Protein AF-A0A959BUQ4-F1 (afdb_monomer_lite)

Structure (mmCIF, N/CA/C/O backbone):
data_AF-A0A959BUQ4-F1
#
_entry.id   AF-A0A959BUQ4-F1
#
loop_
_atom_site.group_PDB
_atom_site.id
_atom_site.type_symbol
_atom_site.label_atom_id
_atom_site.label_alt_id
_atom_site.label_comp_id
_atom_site.label_asym_id
_atom_site.label_entity_id
_atom_site.label_seq_id
_atom_site.pdbx_PDB_ins_code
_atom_site.Cartn_x
_atom_site.Cartn_y
_atom_site.Cartn_z
_atom_site.occupancy
_atom_site.B_iso_or_equiv
_atom_site.auth_seq_id
_atom_site.auth_comp_id
_atom_site.auth_asym_id
_atom_site.auth_atom_id
_atom_site.pdbx_PDB_model_num
ATOM 1 N N . TYR A 1 1 ? 18.359 -11.467 2.255 1.00 45.59 1 TYR A N 1
ATOM 2 C CA . TYR A 1 1 ? 18.467 -12.212 0.987 1.00 45.59 1 TYR A CA 1
ATOM 3 C C . TYR A 1 1 ? 17.111 -12.508 0.361 1.00 45.59 1 TYR A C 1
ATOM 5 O O . TYR A 1 1 ? 17.076 -12.727 -0.838 1.00 45.59 1 TYR A O 1
ATOM 13 N N . ASP A 1 2 ? 16.017 -12.462 1.124 1.00 57.66 2 ASP A N 1
ATOM 14 C CA . ASP A 1 2 ? 14.660 -12.657 0.610 1.00 57.66 2 ASP A CA 1
ATOM 15 C C . ASP A 1 2 ? 14.156 -11.410 -0.161 1.00 57.66 2 ASP A C 1
ATOM 17 O O . ASP A 1 2 ? 14.289 -10.288 0.331 1.00 57.66 2 ASP A O 1
ATOM 21 N N . GLN A 1 3 ? 13.652 -11.610 -1.384 1.00 68.69 3 GLN A N 1
ATOM 22 C CA . GLN A 1 3 ? 12.933 -10.651 -2.256 1.00 68.69 3 GLN A CA 1
ATOM 23 C C . GLN A 1 3 ? 13.602 -9.294 -2.586 1.00 68.69 3 GLN A C 1
ATOM 25 O O . GLN A 1 3 ? 12.921 -8.317 -2.926 1.00 68.69 3 GLN A O 1
ATOM 30 N N . SER A 1 4 ? 14.933 -9.179 -2.540 1.00 86.44 4 SER A N 1
ATOM 31 C CA . SER A 1 4 ? 15.624 -7.968 -3.023 1.00 86.44 4 SER A CA 1
ATOM 32 C C . SER A 1 4 ? 15.728 -7.938 -4.554 1.00 86.44 4 SER A C 1
ATOM 34 O O . SER A 1 4 ? 15.656 -8.977 -5.203 1.00 86.44 4 SER A O 1
ATOM 36 N N . ARG A 1 5 ? 15.966 -6.760 -5.151 1.00 89.06 5 ARG A N 1
ATOM 37 C CA . ARG A 1 5 ? 16.266 -6.653 -6.594 1.00 89.06 5 ARG A CA 1
ATOM 38 C C . ARG A 1 5 ? 17.453 -7.542 -6.987 1.00 89.06 5 ARG A C 1
ATOM 40 O O . ARG A 1 5 ? 17.440 -8.176 -8.029 1.00 89.06 5 ARG A O 1
ATOM 47 N N . PHE A 1 6 ? 18.452 -7.653 -6.114 1.00 90.25 6 PHE A N 1
ATOM 48 C CA . PHE A 1 6 ? 19.613 -8.514 -6.344 1.00 90.25 6 PHE A CA 1
ATOM 49 C C . PHE A 1 6 ? 19.260 -10.006 -6.385 1.00 90.25 6 PHE A C 1
ATOM 51 O O . PHE A 1 6 ? 19.909 -10.761 -7.106 1.00 90.25 6 PHE A O 1
ATOM 58 N N . PHE A 1 7 ? 18.248 -10.433 -5.621 1.00 91.50 7 PHE A N 1
ATOM 59 C CA . PHE A 1 7 ? 17.717 -11.793 -5.702 1.00 91.50 7 PHE A CA 1
ATOM 60 C C . PHE A 1 7 ? 17.061 -12.026 -7.065 1.00 91.50 7 PHE A C 1
ATOM 62 O O . PHE A 1 7 ? 17.413 -12.987 -7.745 1.00 91.50 7 PHE A O 1
ATOM 69 N N . ASP A 1 8 ? 16.192 -11.104 -7.489 1.00 91.75 8 ASP A N 1
ATOM 70 C CA . ASP A 1 8 ? 15.535 -11.148 -8.799 1.00 91.75 8 ASP A CA 1
ATOM 71 C C . ASP A 1 8 ? 16.563 -11.266 -9.933 1.00 91.75 8 ASP A C 1
ATOM 73 O O . ASP A 1 8 ? 16.533 -12.207 -10.722 1.00 91.75 8 ASP A O 1
ATOM 77 N N . GLU A 1 9 ? 17.557 -10.378 -9.954 1.00 91.44 9 GLU A N 1
ATOM 78 C CA . GLU A 1 9 ? 18.614 -10.386 -10.965 1.00 91.44 9 GLU A CA 1
ATOM 79 C C . GLU A 1 9 ? 19.454 -11.667 -10.955 1.00 91.44 9 GLU A C 1
ATOM 81 O O . GLU A 1 9 ? 19.854 -12.158 -12.012 1.00 91.44 9 GLU A O 1
ATOM 86 N N . ALA A 1 10 ? 19.763 -12.211 -9.774 1.00 93.75 10 ALA A N 1
ATOM 87 C CA . ALA A 1 10 ? 20.533 -13.444 -9.665 1.00 93.75 10 ALA A CA 1
ATOM 88 C C . ALA A 1 10 ? 19.776 -14.634 -10.266 1.00 93.75 10 ALA A C 1
ATOM 90 O O . ALA A 1 10 ? 20.375 -15.423 -11.000 1.00 93.75 10 ALA A O 1
ATOM 91 N N . PHE A 1 11 ? 18.470 -14.734 -10.007 1.00 94.06 11 PHE A N 1
ATOM 92 C CA . PHE A 1 11 ? 17.630 -15.789 -10.568 1.00 94.06 11 PHE A CA 1
ATOM 93 C C . PHE A 1 11 ? 17.373 -15.595 -12.060 1.00 94.06 11 PHE A C 1
ATOM 95 O O . PHE A 1 11 ? 17.520 -16.555 -12.810 1.00 94.06 11 PHE A O 1
ATOM 102 N N . THR A 1 12 ? 17.119 -14.369 -12.519 1.00 93.81 12 THR A N 1
ATOM 103 C CA . THR A 1 12 ? 17.009 -14.063 -13.954 1.00 93.81 12 THR A CA 1
ATOM 104 C C . THR A 1 12 ? 18.285 -14.452 -14.705 1.00 93.81 12 THR A C 1
ATOM 106 O O . THR A 1 12 ? 18.219 -15.152 -15.717 1.00 93.81 12 THR A O 1
ATOM 109 N N . ARG A 1 13 ? 19.474 -14.112 -14.179 1.00 95.06 13 ARG A N 1
ATOM 110 C CA . ARG A 1 13 ? 20.750 -14.573 -14.759 1.00 95.06 13 ARG A CA 1
ATOM 111 C C . ARG A 1 13 ? 20.858 -16.095 -14.758 1.00 95.06 13 ARG A C 1
ATOM 113 O O . ARG A 1 13 ? 21.264 -16.674 -15.762 1.00 95.06 13 ARG A O 1
ATOM 120 N N . TYR A 1 14 ? 20.486 -16.752 -13.661 1.00 95.88 14 TYR A N 1
ATOM 121 C CA . TYR A 1 14 ? 20.496 -18.210 -13.587 1.00 95.88 14 TYR A CA 1
ATOM 122 C C . TYR A 1 14 ? 19.580 -18.837 -14.652 1.00 95.88 14 TYR A C 1
ATOM 124 O O . TYR A 1 14 ? 20.036 -19.693 -15.408 1.00 95.88 14 TYR A O 1
ATOM 132 N N . PHE A 1 15 ? 18.336 -18.378 -14.795 1.00 96.69 15 PHE A N 1
ATOM 133 C CA . PHE A 1 15 ? 17.395 -18.878 -15.802 1.00 96.69 15 PHE A CA 1
ATOM 134 C C . PHE A 1 15 ? 17.874 -18.627 -17.233 1.00 96.69 15 PHE A C 1
ATOM 136 O O . PHE A 1 15 ? 17.752 -19.507 -18.088 1.00 96.69 15 PHE A O 1
ATOM 143 N N . SER A 1 16 ? 18.500 -17.474 -17.478 1.00 95.94 16 SER A N 1
ATOM 144 C CA . SER A 1 16 ? 19.138 -17.157 -18.756 1.00 95.94 16 SER A CA 1
ATOM 145 C C . SER A 1 16 ? 20.254 -18.154 -19.098 1.00 95.94 16 SER A C 1
ATOM 147 O O . SER A 1 16 ? 20.270 -18.692 -20.203 1.00 95.94 16 SER A O 1
ATOM 149 N N . THR A 1 17 ? 21.108 -18.534 -18.132 1.00 97.62 17 THR A N 1
ATOM 150 C CA . THR A 1 17 ? 22.159 -19.556 -18.359 1.00 97.62 17 THR A CA 1
ATOM 151 C C . THR A 1 17 ? 21.601 -20.941 -18.698 1.00 97.62 17 THR A C 1
ATOM 153 O O . THR A 1 17 ? 22.313 -21.778 -19.250 1.00 97.62 17 THR A O 1
ATOM 156 N N . LYS A 1 18 ? 20.330 -21.197 -18.365 1.00 97.75 18 LYS A N 1
ATOM 157 C CA . LYS A 1 18 ? 19.615 -22.436 -18.689 1.00 97.75 18 LYS A CA 1
ATOM 158 C C . LYS A 1 18 ? 18.801 -22.352 -19.982 1.00 97.75 18 LYS A C 1
ATOM 160 O O . LYS A 1 18 ? 18.262 -23.372 -20.402 1.00 97.75 18 LYS A O 1
ATOM 165 N N . GLY A 1 19 ? 18.709 -21.177 -20.607 1.00 97.12 19 GLY A N 1
ATOM 166 C CA . GLY A 1 19 ? 17.939 -20.975 -21.835 1.00 97.12 19 GLY A CA 1
ATOM 167 C C . GLY A 1 19 ? 16.421 -21.061 -21.647 1.00 97.12 19 GLY A C 1
ATOM 168 O O . GLY A 1 19 ? 15.715 -21.372 -22.597 1.00 97.12 19 GLY A O 1
ATOM 169 N N . TRP A 1 20 ? 15.904 -20.827 -20.435 1.00 97.12 20 TRP A N 1
ATOM 170 C CA . TRP A 1 20 ? 14.477 -21.023 -20.131 1.00 97.12 20 TRP A CA 1
ATOM 171 C C . TRP A 1 20 ? 13.569 -19.864 -20.546 1.00 97.12 20 TRP A C 1
ATOM 173 O O . TRP A 1 20 ? 12.356 -20.037 -20.558 1.00 97.12 20 TRP A O 1
ATOM 183 N N . GLY A 1 21 ? 14.128 -18.691 -20.862 1.00 92.88 21 GLY A N 1
ATOM 184 C CA . GLY A 1 21 ? 13.326 -17.507 -21.192 1.00 92.88 21 GLY A CA 1
ATOM 185 C C . GLY A 1 21 ? 12.434 -17.044 -20.033 1.00 92.88 21 GLY A C 1
ATOM 186 O O . GLY A 1 21 ? 11.309 -16.618 -20.260 1.00 92.88 21 GLY A O 1
ATOM 187 N N . VAL A 1 22 ? 12.914 -17.179 -18.791 1.00 94.12 22 VAL A N 1
ATOM 188 C CA . VAL A 1 22 ? 12.190 -16.785 -17.573 1.00 94.12 22 VAL A CA 1
ATOM 189 C C . VAL A 1 22 ? 12.892 -15.602 -16.919 1.00 94.12 22 VAL A C 1
ATOM 191 O O . VAL A 1 22 ? 14.104 -15.646 -16.699 1.00 94.12 22 VAL A O 1
ATOM 194 N N . GLU A 1 23 ? 12.115 -14.589 -16.546 1.00 92.12 23 GLU A N 1
ATOM 195 C CA . GLU A 1 23 ? 12.574 -13.425 -15.792 1.00 92.12 23 GLU A CA 1
ATOM 196 C C . GLU A 1 23 ? 11.881 -13.365 -14.428 1.00 92.12 23 GLU A C 1
ATOM 198 O O . GLU A 1 23 ? 10.663 -13.500 -14.314 1.00 92.12 23 GLU A O 1
ATOM 203 N N . GLN A 1 24 ? 12.673 -13.165 -13.378 1.00 92.50 24 GLN A N 1
ATOM 204 C CA . GLN A 1 24 ? 12.209 -12.903 -12.022 1.00 92.50 24 GLN A CA 1
ATOM 205 C C . GLN A 1 24 ? 12.234 -11.389 -11.793 1.00 92.50 24 GLN A C 1
ATOM 207 O O . GLN A 1 24 ? 13.272 -10.753 -11.966 1.00 92.50 24 GLN A O 1
ATOM 212 N N . PHE A 1 25 ? 11.107 -10.817 -11.378 1.00 92.25 25 PHE A N 1
ATOM 213 C CA . PHE A 1 25 ? 10.981 -9.405 -11.013 1.00 92.25 25 PHE A CA 1
ATOM 214 C C . PHE A 1 25 ? 9.787 -9.205 -10.069 1.00 92.25 25 PHE A C 1
ATOM 216 O O . PHE A 1 25 ? 9.027 -10.134 -9.791 1.00 92.25 25 PHE A O 1
ATOM 223 N N . SER A 1 26 ? 9.596 -7.979 -9.574 1.00 91.56 26 SER A N 1
ATOM 224 C CA . SER A 1 26 ? 8.421 -7.619 -8.778 1.00 91.56 26 SER A CA 1
ATOM 225 C C . SER A 1 26 ? 7.798 -6.315 -9.260 1.00 91.56 26 SER A C 1
ATOM 227 O O . SER A 1 26 ? 8.414 -5.250 -9.205 1.00 91.56 26 SER A O 1
ATOM 229 N N . ILE A 1 27 ? 6.528 -6.403 -9.658 1.00 92.25 27 ILE A N 1
ATOM 230 C CA . ILE A 1 27 ? 5.686 -5.260 -10.044 1.00 92.25 27 ILE A CA 1
ATOM 231 C C . ILE A 1 27 ? 5.375 -4.317 -8.874 1.00 92.25 27 ILE A C 1
ATOM 233 O O . ILE A 1 27 ? 4.893 -3.208 -9.079 1.00 92.25 27 ILE A O 1
ATOM 237 N N . LEU A 1 28 ? 5.632 -4.757 -7.638 1.00 92.25 28 LEU A N 1
ATOM 238 C CA . LEU A 1 28 ? 5.308 -4.015 -6.422 1.00 92.25 28 LEU A CA 1
ATOM 239 C C . LEU A 1 28 ? 6.456 -3.114 -5.956 1.00 92.25 28 LEU A C 1
ATOM 241 O O . LEU A 1 28 ? 6.233 -2.267 -5.100 1.00 92.25 28 LEU A O 1
ATOM 245 N N . ARG A 1 29 ? 7.674 -3.255 -6.505 1.00 92.00 29 ARG A N 1
ATOM 246 C CA . ARG A 1 29 ? 8.847 -2.462 -6.083 1.00 92.00 29 ARG A CA 1
ATOM 247 C C . ARG A 1 29 ? 8.614 -0.943 -6.076 1.00 92.00 29 ARG A C 1
ATOM 249 O O . ARG A 1 29 ? 9.059 -0.318 -5.114 1.00 92.00 29 ARG A O 1
ATOM 256 N N . PRO A 1 30 ? 7.940 -0.334 -7.074 1.00 93.25 30 PRO A N 1
ATOM 257 C CA . PRO A 1 30 ? 7.701 1.106 -7.056 1.00 93.25 30 PRO A CA 1
ATOM 258 C C . PRO A 1 30 ? 6.482 1.517 -6.217 1.00 93.25 30 PRO A C 1
ATOM 260 O O . PRO A 1 30 ? 6.198 2.706 -6.106 1.00 93.25 30 PRO A O 1
ATOM 263 N N . ILE A 1 31 ? 5.747 0.570 -5.627 1.00 93.94 31 ILE A N 1
ATOM 264 C CA . ILE A 1 31 ? 4.464 0.814 -4.966 1.00 93.94 31 ILE A CA 1
ATOM 265 C C . ILE A 1 31 ? 4.649 0.649 -3.456 1.00 93.94 31 ILE A C 1
ATOM 267 O O . ILE A 1 31 ? 5.133 -0.378 -2.982 1.00 93.94 31 ILE A O 1
ATOM 271 N N . SER A 1 32 ? 4.271 1.659 -2.671 1.00 93.50 32 SER A N 1
ATOM 272 C CA . SER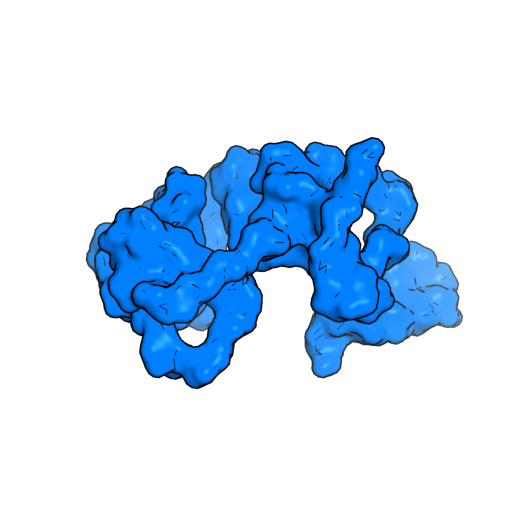 A 1 32 ? 4.220 1.494 -1.216 1.00 93.50 32 SER A CA 1
ATOM 273 C C . SER A 1 32 ? 3.132 0.495 -0.829 1.00 93.50 32 SER A C 1
ATOM 275 O O . SER A 1 32 ? 2.132 0.319 -1.521 1.00 93.50 32 SER A O 1
ATOM 277 N N . GLU A 1 33 ? 3.272 -0.129 0.327 1.00 92.75 33 GLU A N 1
ATOM 278 C CA . GLU A 1 33 ? 2.212 -0.983 0.872 1.00 92.75 33 GLU A CA 1
ATOM 279 C C . GLU A 1 33 ? 0.876 -0.259 1.088 1.00 92.75 33 GLU A C 1
ATOM 281 O O . GLU A 1 33 ? -0.182 -0.862 0.918 1.00 92.75 33 GLU A O 1
ATOM 286 N N . PHE A 1 34 ? 0.913 1.036 1.407 1.00 92.94 34 PHE A N 1
ATOM 287 C CA . PHE A 1 34 ? -0.278 1.854 1.568 1.00 92.94 34 PHE A CA 1
ATOM 288 C C . PHE A 1 34 ? -1.010 1.974 0.230 1.00 92.94 34 PHE A C 1
ATOM 290 O O . PHE A 1 34 ? -2.229 1.824 0.154 1.00 92.94 34 PHE A O 1
ATOM 297 N N . MET A 1 35 ? -0.248 2.158 -0.848 1.00 94.81 35 MET A N 1
ATOM 298 C CA . MET A 1 35 ? -0.762 2.185 -2.210 1.00 94.81 35 MET A CA 1
ATOM 299 C C . MET A 1 35 ? -1.264 0.821 -2.679 1.00 94.81 35 MET A C 1
ATOM 301 O O . MET A 1 35 ? -2.327 0.754 -3.290 1.00 94.81 35 MET A O 1
ATOM 305 N N . ILE A 1 36 ? -0.571 -0.270 -2.339 1.00 95.19 36 ILE A N 1
ATOM 306 C CA . ILE A 1 36 ? -1.049 -1.636 -2.606 1.00 95.19 36 ILE A CA 1
ATOM 307 C C . ILE A 1 36 ? -2.409 -1.851 -1.937 1.00 95.19 36 ILE A C 1
ATOM 309 O O . ILE A 1 36 ? -3.348 -2.312 -2.585 1.00 95.19 36 ILE A O 1
ATOM 313 N N . GLN A 1 37 ? -2.542 -1.463 -0.665 1.00 96.25 37 GLN A N 1
ATOM 314 C CA . GLN A 1 37 ? -3.802 -1.559 0.066 1.00 96.25 37 GLN A CA 1
ATOM 315 C C . GLN A 1 37 ? -4.897 -0.690 -0.568 1.00 96.25 37 GLN A C 1
ATOM 317 O O . GLN A 1 37 ? -6.029 -1.155 -0.716 1.00 96.25 37 GLN A O 1
ATOM 322 N N . LYS A 1 38 ? -4.573 0.542 -0.983 1.00 95.69 38 LYS A N 1
ATOM 323 C CA . LYS A 1 38 ? -5.510 1.454 -1.655 1.00 95.69 38 LYS A CA 1
ATOM 324 C C . LYS A 1 38 ? -6.014 0.871 -2.975 1.00 95.69 38 LYS A C 1
ATOM 326 O O . LYS A 1 38 ? -7.221 0.824 -3.187 1.00 95.69 38 LYS A O 1
ATOM 331 N N . ILE A 1 39 ? -5.118 0.362 -3.821 1.00 96.06 39 ILE A N 1
ATOM 332 C CA . ILE A 1 39 ? -5.467 -0.269 -5.103 1.00 96.06 39 ILE A CA 1
ATOM 333 C C . ILE A 1 39 ? -6.328 -1.509 -4.869 1.00 96.06 39 ILE A C 1
ATOM 335 O O . ILE A 1 39 ? -7.374 -1.648 -5.496 1.00 96.06 39 ILE A O 1
ATOM 339 N N . LEU A 1 40 ? -5.935 -2.388 -3.940 1.00 96.00 40 LEU A N 1
ATOM 340 C CA . LEU A 1 40 ? -6.716 -3.578 -3.598 1.00 96.00 40 LEU A CA 1
ATOM 341 C C . LEU A 1 40 ? -8.137 -3.196 -3.155 1.00 96.00 40 LEU A C 1
ATOM 343 O O . LEU A 1 40 ? -9.106 -3.776 -3.630 1.00 96.00 40 LEU A O 1
ATOM 347 N N . THR A 1 41 ? -8.259 -2.176 -2.306 1.00 96.31 41 THR A N 1
ATOM 348 C CA . THR A 1 41 ? -9.541 -1.736 -1.737 1.00 96.31 41 THR A CA 1
ATOM 349 C C . THR A 1 41 ? -10.434 -1.036 -2.761 1.00 96.31 41 THR A C 1
ATOM 351 O O . THR A 1 41 ? -11.634 -1.290 -2.795 1.00 96.31 41 THR A O 1
ATOM 354 N N . GLN A 1 42 ? -9.871 -0.165 -3.603 1.00 95.94 42 GLN A N 1
ATOM 355 C CA . GLN A 1 42 ? -10.648 0.671 -4.523 1.00 95.94 42 GLN A CA 1
ATOM 356 C C . GLN A 1 42 ? -10.897 0.004 -5.878 1.00 95.94 42 GLN A C 1
ATOM 358 O O . GLN A 1 42 ? -11.964 0.180 -6.459 1.00 95.94 42 GLN A O 1
ATOM 363 N N . ARG A 1 43 ? -9.926 -0.755 -6.400 1.00 96.38 43 ARG A N 1
ATOM 364 C CA . ARG A 1 43 ? -10.035 -1.403 -7.714 1.00 96.38 43 ARG A CA 1
ATOM 365 C C . ARG A 1 43 ? -10.604 -2.812 -7.639 1.00 96.38 43 ARG A C 1
ATOM 367 O O . ARG A 1 43 ? -11.319 -3.221 -8.548 1.00 96.38 43 ARG A O 1
ATOM 374 N N . TYR A 1 44 ? -10.267 -3.557 -6.589 1.00 96.62 44 TYR A N 1
ATOM 375 C CA . TYR A 1 44 ? -10.598 -4.978 -6.474 1.00 96.62 44 TYR A CA 1
ATOM 376 C C . TYR A 1 44 ? -11.324 -5.298 -5.157 1.00 96.62 44 TYR A C 1
ATOM 378 O O . TYR A 1 44 ? -10.867 -6.155 -4.396 1.00 96.62 44 TYR A O 1
ATOM 386 N N . PRO A 1 45 ? -12.467 -4.648 -4.867 1.00 95.62 45 PRO A N 1
ATOM 387 C CA . PRO A 1 45 ? -13.143 -4.763 -3.574 1.00 95.62 45 PRO A CA 1
ATOM 388 C C . PRO A 1 45 ? -13.580 -6.199 -3.233 1.00 95.62 45 PRO A C 1
ATOM 390 O O . PRO A 1 45 ? -13.630 -6.564 -2.056 1.00 95.62 45 PRO A O 1
ATOM 393 N N . ASP A 1 46 ? -13.864 -7.035 -4.233 1.00 96.69 46 ASP A N 1
ATOM 394 C CA . ASP A 1 46 ? -14.235 -8.442 -4.022 1.00 96.69 46 ASP A CA 1
ATOM 395 C C . ASP A 1 46 ? -13.019 -9.314 -3.677 1.00 96.69 46 ASP A C 1
ATOM 397 O O . ASP A 1 46 ? -13.108 -10.222 -2.850 1.00 96.69 46 ASP A O 1
ATOM 401 N N . LEU A 1 47 ? -11.842 -8.997 -4.233 1.00 96.06 47 LEU A N 1
ATOM 402 C CA . LEU A 1 47 ? -10.587 -9.626 -3.812 1.00 96.06 47 LEU A CA 1
ATOM 403 C C . LEU A 1 47 ? -10.173 -9.137 -2.422 1.00 96.06 47 LEU A C 1
ATOM 405 O O . LEU A 1 47 ? -9.735 -9.938 -1.598 1.00 96.06 47 LEU A O 1
ATOM 409 N N . GLN A 1 48 ? -10.362 -7.847 -2.129 1.00 96.38 48 GLN A N 1
ATOM 410 C CA . GLN A 1 48 ? -10.075 -7.267 -0.818 1.00 96.38 48 GLN A CA 1
ATOM 411 C C . GLN A 1 48 ? -10.859 -7.952 0.308 1.00 96.38 48 GLN A C 1
ATOM 413 O O . GLN A 1 48 ? -10.304 -8.153 1.385 1.00 96.38 48 GLN A O 1
ATOM 418 N N . ALA A 1 49 ? -12.095 -8.396 0.059 1.00 95.81 49 ALA A N 1
ATOM 419 C CA . ALA A 1 49 ? -12.883 -9.129 1.052 1.00 95.81 49 ALA A CA 1
ATOM 420 C C . ALA A 1 49 ? -12.219 -10.448 1.511 1.00 95.81 49 ALA A C 1
ATOM 422 O O . ALA A 1 49 ? -12.500 -10.955 2.599 1.00 95.81 49 ALA A O 1
ATOM 423 N N . ASN A 1 50 ? -11.304 -10.991 0.705 1.00 95.44 50 ASN A N 1
ATOM 424 C CA . ASN A 1 50 ? -10.542 -12.203 1.000 1.00 95.44 50 ASN A CA 1
ATOM 425 C C . ASN A 1 50 ? -9.129 -11.909 1.538 1.00 95.44 50 ASN A C 1
ATOM 427 O O . ASN A 1 50 ? -8.336 -12.829 1.741 1.00 95.44 50 ASN A O 1
ATOM 431 N N . GLN A 1 51 ? -8.780 -10.638 1.767 1.00 95.75 51 GLN A N 1
ATOM 432 C CA . GLN A 1 51 ? -7.460 -10.260 2.256 1.00 95.75 51 GLN A CA 1
ATOM 433 C C . GLN A 1 51 ? -7.206 -10.799 3.667 1.00 95.75 51 GLN A C 1
ATOM 435 O O . GLN A 1 51 ? -7.888 -10.430 4.622 1.00 95.75 51 GLN A O 1
ATOM 440 N N . LEU A 1 52 ? -6.112 -11.551 3.823 1.00 95.00 52 LEU A N 1
ATOM 441 C CA . LEU A 1 52 ? -5.612 -11.985 5.125 1.00 95.00 52 LEU A CA 1
ATOM 442 C C . LEU A 1 52 ? -4.111 -11.785 5.260 1.00 95.00 52 LEU A C 1
ATOM 444 O O . LEU A 1 52 ? -3.296 -12.619 4.883 1.00 95.00 52 LEU A O 1
ATOM 448 N N . SER A 1 53 ? -3.740 -10.671 5.882 1.00 91.44 53 SER A N 1
ATOM 449 C CA . SER A 1 53 ? -2.346 -10.390 6.242 1.00 91.44 53 SER A CA 1
ATOM 450 C C . SER A 1 53 ? -1.975 -10.929 7.631 1.00 91.44 53 SER A C 1
ATOM 452 O O . SER A 1 53 ? -0.808 -10.904 8.020 1.00 91.44 53 SER A O 1
ATOM 454 N N . CYS A 1 54 ? -2.956 -11.381 8.415 1.00 95.81 54 CYS A N 1
ATOM 455 C CA . CYS A 1 54 ? -2.754 -11.844 9.783 1.00 95.81 54 CYS A CA 1
ATOM 456 C C . CYS A 1 54 ? -1.926 -13.139 9.827 1.00 95.81 54 CYS A C 1
ATOM 458 O O . CYS A 1 54 ? -2.241 -14.100 9.140 1.00 95.81 54 CYS A O 1
ATOM 460 N N . HIS A 1 55 ? -0.901 -13.194 10.684 1.00 92.44 55 HIS A N 1
ATOM 461 C CA . HIS A 1 55 ? -0.112 -14.418 10.896 1.00 92.44 55 HIS A CA 1
ATOM 462 C C . HIS A 1 55 ? -0.780 -15.429 11.843 1.00 92.44 55 HIS A C 1
ATOM 464 O O . HIS A 1 55 ? -0.319 -16.555 11.953 1.00 92.44 55 HIS A O 1
ATOM 470 N N . ALA A 1 56 ? -1.820 -15.007 12.563 1.00 95.44 56 ALA A N 1
ATOM 471 C CA . ALA A 1 56 ? -2.583 -15.822 13.508 1.00 95.44 56 ALA A CA 1
ATOM 472 C C . ALA A 1 56 ? -4.056 -15.886 13.073 1.00 95.44 56 ALA A C 1
ATOM 474 O O . ALA A 1 56 ? -4.964 -15.758 13.895 1.00 95.44 56 ALA A O 1
ATOM 475 N N . ALA A 1 57 ? -4.288 -15.962 11.759 1.00 96.69 57 ALA A N 1
ATOM 476 C CA . ALA A 1 57 ? -5.624 -16.146 11.215 1.00 96.69 57 ALA A CA 1
ATOM 477 C C . ALA A 1 57 ? -6.184 -17.511 11.646 1.00 96.69 57 ALA A C 1
ATOM 479 O O . ALA A 1 57 ? -5.422 -18.450 11.875 1.00 96.69 57 ALA A O 1
ATOM 480 N N . HIS A 1 58 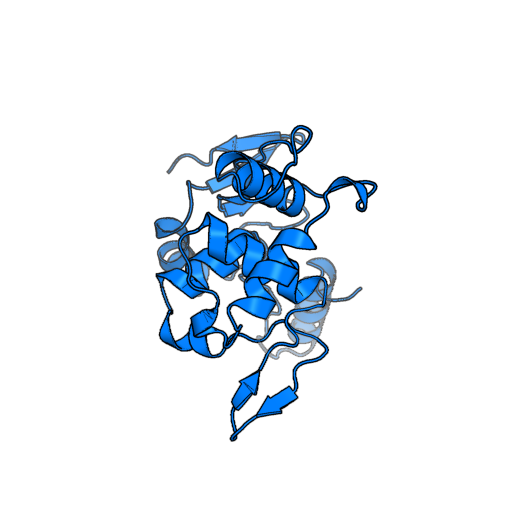? -7.502 -17.610 11.755 1.00 96.12 58 HIS A N 1
ATOM 481 C CA . HIS A 1 58 ? -8.202 -18.841 12.123 1.00 96.12 58 HIS A CA 1
ATOM 482 C C . HIS A 1 58 ? -9.404 -19.038 11.209 1.00 96.12 58 HIS A C 1
ATOM 484 O O . HIS A 1 58 ? -9.926 -18.068 10.665 1.00 96.12 58 HIS A O 1
ATOM 490 N N . GLU A 1 59 ? -9.813 -20.285 11.017 1.00 97.12 59 GLU A N 1
ATOM 491 C CA . GLU A 1 59 ? -11.019 -20.600 10.261 1.00 97.12 59 GLU A CA 1
ATOM 492 C C . GLU A 1 59 ? -12.252 -20.462 11.157 1.00 97.12 59 GLU A C 1
ATOM 494 O O . GLU A 1 59 ? -12.260 -20.925 12.297 1.00 97.12 59 GLU A O 1
ATOM 499 N N . GLU A 1 60 ? -13.292 -19.839 10.621 1.00 95.56 60 GLU A N 1
ATOM 500 C CA . GLU A 1 60 ? -14.617 -19.742 11.215 1.00 95.56 60 GLU A CA 1
ATOM 501 C C . GLU A 1 60 ? -15.642 -19.896 10.087 1.00 95.56 60 GLU A C 1
ATOM 503 O O . GLU A 1 60 ? -15.633 -19.126 9.125 1.00 95.56 60 GLU A O 1
ATOM 508 N N . GLU A 1 61 ? -16.490 -20.924 10.174 1.00 94.62 61 GLU A N 1
ATOM 509 C CA . GLU A 1 61 ? -17.550 -21.204 9.189 1.00 94.62 61 GLU A CA 1
ATOM 510 C C . GLU A 1 61 ? -17.039 -21.300 7.734 1.00 94.62 61 GLU A C 1
ATOM 512 O O . GLU A 1 61 ? -17.647 -20.777 6.801 1.00 94.62 61 GLU A O 1
ATOM 517 N N . GLY A 1 62 ? -15.885 -21.945 7.523 1.00 93.88 62 GLY A N 1
ATOM 518 C CA . GLY A 1 62 ? -15.278 -22.098 6.195 1.00 93.88 62 GLY A CA 1
ATOM 519 C C . GLY A 1 62 ? -14.622 -20.827 5.646 1.00 93.88 62 GLY A C 1
ATOM 520 O O . GLY A 1 62 ? -14.156 -20.815 4.505 1.00 93.88 62 GLY A O 1
ATOM 521 N N . ARG A 1 63 ? -14.556 -19.749 6.439 1.00 94.38 63 ARG A N 1
ATOM 522 C CA . ARG A 1 63 ? -13.861 -18.508 6.092 1.00 94.38 63 ARG A CA 1
ATOM 523 C C . ARG A 1 63 ? -12.706 -18.266 7.047 1.00 94.38 63 ARG A C 1
ATOM 525 O O . ARG A 1 63 ? -12.850 -18.294 8.263 1.00 94.38 63 ARG A O 1
ATOM 532 N N . MET A 1 64 ? -11.549 -17.939 6.492 1.00 96.31 64 MET A N 1
ATOM 533 C CA . MET A 1 64 ? -10.416 -17.511 7.298 1.00 96.31 64 MET A CA 1
ATOM 534 C C . MET A 1 64 ? -10.629 -16.068 7.802 1.00 96.31 64 MET A C 1
ATOM 536 O O . MET A 1 64 ? -10.983 -15.172 7.033 1.00 96.31 64 MET A O 1
ATOM 540 N N . ARG A 1 65 ? -10.418 -15.842 9.101 1.00 96.88 65 ARG A N 1
ATOM 541 C CA . ARG A 1 65 ? -10.651 -14.577 9.814 1.00 96.88 65 ARG A CA 1
ATOM 542 C C . ARG A 1 65 ? -9.368 -14.045 10.457 1.00 96.88 65 ARG A C 1
ATOM 544 O O . ARG A 1 65 ? -8.531 -14.826 10.928 1.00 96.88 65 ARG A O 1
ATOM 551 N N . PRO A 1 66 ? -9.178 -12.716 10.517 1.00 97.62 66 PRO A N 1
ATOM 552 C CA . PRO A 1 66 ? -8.032 -12.123 11.189 1.00 97.62 66 PRO A CA 1
ATOM 553 C C . PRO A 1 66 ? -8.162 -12.210 12.719 1.00 97.62 66 PRO A C 1
ATOM 555 O O . PRO A 1 66 ? -9.252 -12.208 13.280 1.00 97.62 66 PRO A O 1
ATOM 558 N N . CYS A 1 67 ? -7.031 -12.213 13.434 1.00 96.88 67 CYS A N 1
ATOM 559 C CA . CYS A 1 67 ? -7.045 -12.233 14.903 1.00 96.88 67 CYS A CA 1
ATOM 560 C C . CYS A 1 67 ? -7.392 -10.885 15.564 1.00 96.88 67 CYS A C 1
ATOM 562 O O . CYS A 1 67 ? -7.496 -10.826 16.788 1.00 96.88 67 CYS A O 1
ATOM 564 N N . GLY A 1 68 ? -7.427 -9.785 14.800 1.00 95.44 68 GLY A N 1
ATOM 565 C CA . GLY A 1 68 ? -7.692 -8.422 15.289 1.00 95.44 68 GLY A CA 1
ATOM 566 C C . GLY A 1 68 ? -6.625 -7.794 16.198 1.00 95.44 68 GLY A C 1
ATOM 567 O O . GLY A 1 68 ? -6.662 -6.596 16.454 1.00 95.44 68 GLY A O 1
ATOM 568 N N . ARG A 1 69 ? -5.648 -8.566 16.693 1.00 93.44 69 ARG A N 1
ATOM 569 C CA . ARG A 1 69 ? -4.776 -8.134 17.803 1.00 93.44 69 ARG A CA 1
ATOM 570 C C . ARG A 1 69 ? -3.302 -7.969 17.453 1.00 93.44 69 ARG A C 1
ATOM 572 O O . ARG A 1 69 ? -2.599 -7.267 18.181 1.00 93.44 69 ARG A O 1
ATOM 579 N N . CYS A 1 70 ? -2.816 -8.597 16.383 1.00 93.38 70 CYS A N 1
ATOM 580 C CA . CYS A 1 70 ? -1.402 -8.545 16.008 1.00 93.38 70 CYS A CA 1
ATOM 581 C C . CYS A 1 70 ? -1.024 -7.245 15.280 1.00 93.38 70 CYS A C 1
ATOM 583 O O . CYS A 1 70 ? -1.887 -6.549 14.752 1.00 93.38 70 CYS A O 1
ATOM 585 N N . GLU A 1 71 ? 0.275 -6.943 15.197 1.00 91.69 71 GLU A N 1
ATOM 586 C CA . GLU A 1 71 ? 0.792 -5.738 14.526 1.00 91.69 71 GLU A CA 1
ATOM 587 C C . GLU A 1 71 ? 0.296 -5.605 13.077 1.00 91.69 71 GLU A C 1
ATOM 589 O O . GLU A 1 71 ? -0.172 -4.540 12.680 1.00 91.69 71 GLU A O 1
ATOM 594 N N . LYS A 1 72 ? 0.295 -6.708 12.312 1.00 91.56 72 LYS A N 1
ATOM 595 C CA . LYS A 1 72 ? -0.222 -6.714 10.935 1.00 91.56 72 LYS A CA 1
ATOM 596 C C . LYS A 1 72 ? -1.702 -6.328 10.883 1.00 91.56 72 LYS A C 1
ATOM 598 O O . LYS A 1 72 ? -2.079 -5.527 10.039 1.00 91.56 72 LYS A O 1
ATOM 603 N N . CYS A 1 73 ? -2.528 -6.843 11.801 1.00 95.94 73 CYS A N 1
ATOM 604 C CA . CYS A 1 73 ? -3.946 -6.473 11.868 1.00 95.94 73 CYS A CA 1
ATOM 605 C C . CYS A 1 73 ? -4.128 -4.987 12.170 1.00 95.94 73 CYS A C 1
ATOM 607 O O . CYS A 1 73 ? -4.893 -4.323 11.482 1.00 95.94 73 CYS A O 1
ATOM 609 N N . ARG A 1 74 ? -3.380 -4.459 13.144 1.00 94.56 74 ARG A N 1
ATOM 610 C CA . ARG A 1 74 ? -3.418 -3.032 13.495 1.00 94.56 74 ARG A CA 1
ATOM 611 C C . ARG A 1 74 ? -3.087 -2.150 12.304 1.00 94.56 74 ARG A C 1
ATOM 613 O O . ARG A 1 74 ? -3.781 -1.175 12.051 1.00 94.56 74 ARG A O 1
ATOM 620 N N . ARG A 1 75 ? -2.066 -2.533 11.541 1.00 93.56 75 ARG A N 1
ATOM 621 C CA . ARG A 1 75 ? -1.642 -1.801 10.352 1.00 93.56 75 ARG A CA 1
ATOM 622 C C . ARG A 1 75 ? -2.671 -1.846 9.224 1.00 93.56 75 ARG A C 1
ATOM 624 O O . ARG A 1 75 ? -2.949 -0.799 8.654 1.00 93.56 75 ARG A O 1
ATOM 631 N N . ILE A 1 76 ? -3.254 -3.013 8.926 1.00 96.19 76 ILE A N 1
ATOM 632 C CA . ILE A 1 76 ? -4.324 -3.135 7.917 1.00 96.19 76 ILE A CA 1
ATOM 633 C C . ILE A 1 76 ? -5.539 -2.293 8.314 1.00 96.19 76 ILE A C 1
ATOM 635 O O . ILE A 1 76 ? -6.003 -1.495 7.505 1.00 96.19 76 ILE A O 1
ATOM 639 N N . VAL A 1 77 ? -6.011 -2.420 9.560 1.00 97.19 77 VAL A N 1
ATOM 640 C CA . VAL A 1 77 ? -7.133 -1.620 10.074 1.00 97.19 77 VAL A CA 1
ATOM 641 C C . VAL A 1 77 ? -6.816 -0.127 9.992 1.00 97.19 77 VAL A C 1
ATOM 643 O O . VAL A 1 77 ? -7.636 0.638 9.490 1.00 97.19 77 VAL A O 1
ATOM 646 N N . GLY A 1 78 ? -5.620 0.286 10.420 1.00 96.25 78 GLY A N 1
ATOM 647 C CA . GLY A 1 78 ? -5.168 1.673 10.331 1.00 96.25 78 GLY A CA 1
ATOM 648 C C . GLY A 1 78 ? -5.185 2.201 8.897 1.00 96.25 78 GLY A C 1
ATOM 649 O O . GLY A 1 78 ? -5.794 3.236 8.650 1.00 96.25 78 GLY A O 1
ATOM 650 N N . MET A 1 79 ? -4.577 1.476 7.947 1.00 97.00 79 MET A N 1
ATOM 651 C CA . MET A 1 79 ? -4.558 1.864 6.531 1.00 97.00 79 MET A CA 1
ATOM 652 C C . MET A 1 79 ? -5.969 1.987 5.959 1.00 97.00 79 MET A C 1
ATOM 654 O O . MET A 1 79 ? -6.293 3.025 5.391 1.00 97.00 79 MET A O 1
ATOM 658 N N . LEU A 1 80 ? -6.817 0.971 6.149 1.00 97.50 80 LEU A N 1
ATOM 659 C CA . LEU A 1 80 ? -8.202 0.988 5.671 1.00 97.50 80 LEU A CA 1
ATOM 660 C C . LEU A 1 80 ? -8.972 2.192 6.229 1.00 97.50 80 LEU A C 1
ATOM 662 O O . LEU A 1 80 ? -9.596 2.918 5.459 1.00 97.50 80 LEU A O 1
ATOM 666 N N . SER A 1 81 ? -8.830 2.467 7.528 1.00 96.19 81 SER A N 1
ATOM 667 C CA . SER A 1 81 ? -9.553 3.553 8.202 1.00 96.19 81 SER A CA 1
ATOM 668 C C . SER A 1 81 ? -9.231 4.936 7.628 1.00 96.19 81 SER A C 1
ATOM 670 O O . SER A 1 81 ? -10.126 5.768 7.513 1.00 96.19 81 SER A O 1
ATOM 672 N N . VAL A 1 82 ? -7.979 5.196 7.230 1.00 95.31 82 VAL A N 1
ATOM 673 C CA . VAL A 1 82 ? -7.590 6.510 6.676 1.00 95.31 82 VAL A CA 1
ATOM 674 C C . VAL A 1 82 ? -7.830 6.650 5.173 1.00 95.31 82 VAL A C 1
ATOM 676 O O . VAL A 1 82 ? -7.887 7.770 4.676 1.00 95.31 82 VAL A O 1
ATOM 679 N N . MET A 1 83 ? -7.978 5.546 4.433 1.00 92.88 83 MET A N 1
ATOM 680 C CA . MET A 1 83 ? -8.259 5.573 2.986 1.00 92.88 83 MET A CA 1
ATOM 681 C C . MET A 1 83 ? -9.748 5.403 2.645 1.00 92.88 83 MET A C 1
ATOM 683 O O . MET A 1 83 ? -10.084 5.241 1.471 1.00 92.88 83 MET A O 1
ATOM 687 N N . GLY A 1 84 ? -10.628 5.413 3.654 1.00 88.94 84 GLY A N 1
ATOM 688 C CA . GLY A 1 84 ? -12.072 5.207 3.491 1.00 88.94 84 GLY A CA 1
ATOM 689 C C . GLY A 1 84 ? -12.464 3.760 3.171 1.00 88.94 84 GLY A C 1
ATOM 690 O O . GLY A 1 84 ? -13.555 3.514 2.665 1.00 88.94 84 GLY A O 1
ATOM 691 N N . GLY A 1 85 ? -11.568 2.803 3.423 1.00 94.44 85 GLY A N 1
ATOM 692 C CA . GLY A 1 85 ? -11.850 1.377 3.318 1.00 94.44 85 GLY A CA 1
ATOM 693 C C . GLY A 1 85 ? -12.541 0.844 4.571 1.00 94.44 85 GLY A C 1
ATOM 694 O O . GLY A 1 85 ? -12.320 1.343 5.670 1.00 94.44 85 GLY A O 1
ATOM 695 N N . ASP A 1 86 ? -13.336 -0.212 4.410 1.00 95.75 86 ASP A N 1
ATOM 696 C CA . ASP A 1 86 ? -14.051 -0.858 5.513 1.00 95.75 86 ASP A CA 1
ATOM 697 C C . ASP A 1 86 ? -13.342 -2.157 5.959 1.00 95.75 86 ASP A C 1
ATOM 699 O O . ASP A 1 86 ? -13.334 -3.140 5.203 1.00 95.75 86 ASP A O 1
ATOM 703 N N . PRO A 1 87 ? -12.751 -2.210 7.174 1.00 97.38 87 PRO A N 1
ATOM 704 C CA . PRO A 1 87 ? -12.140 -3.427 7.704 1.00 97.38 87 PRO A CA 1
ATOM 705 C C . PRO A 1 87 ? -13.117 -4.598 7.870 1.00 97.38 87 PRO A C 1
ATOM 707 O O . PRO A 1 87 ? -12.683 -5.750 7.788 1.00 97.38 87 PRO A O 1
ATOM 710 N N . HIS A 1 88 ? -14.422 -4.361 8.029 1.00 97.62 88 HIS A N 1
ATOM 711 C CA . HIS A 1 88 ? -15.402 -5.448 8.138 1.00 97.62 88 HIS A CA 1
ATOM 712 C C . HIS A 1 88 ? -15.406 -6.347 6.903 1.00 97.62 88 HIS A C 1
ATOM 714 O O . HIS A 1 88 ? -15.614 -7.558 7.008 1.00 97.62 88 HIS A O 1
ATOM 720 N N . ARG A 1 89 ? -15.073 -5.793 5.729 1.00 96.25 89 ARG A N 1
ATOM 721 C CA . ARG A 1 89 ? -14.947 -6.568 4.489 1.00 96.25 89 ARG A CA 1
ATOM 722 C C . ARG A 1 89 ? -13.892 -7.667 4.595 1.00 96.25 89 ARG A C 1
ATOM 724 O O . ARG A 1 89 ? -14.134 -8.756 4.085 1.00 96.25 89 ARG A O 1
ATOM 731 N N . CYS A 1 90 ? -12.792 -7.434 5.316 1.00 96.62 90 CYS A N 1
ATOM 732 C CA . CYS A 1 90 ? -11.756 -8.442 5.594 1.00 96.62 90 CYS A CA 1
ATOM 733 C C . CYS A 1 90 ? -12.119 -9.385 6.757 1.00 96.62 90 CYS A C 1
ATOM 735 O O . CYS A 1 90 ? -11.322 -10.243 7.131 1.00 96.62 90 CYS A O 1
ATOM 737 N N . GLY A 1 91 ? -13.296 -9.217 7.363 1.00 96.56 91 GLY A N 1
ATOM 738 C CA . GLY A 1 91 ? -13.769 -10.035 8.471 1.00 96.56 91 GLY A CA 1
ATOM 739 C C . GLY A 1 91 ? -13.317 -9.574 9.855 1.00 96.56 91 GLY A C 1
ATOM 740 O O . GLY A 1 91 ? -13.380 -10.385 10.775 1.00 96.56 91 GLY A O 1
ATOM 741 N N . TYR A 1 92 ? -12.872 -8.322 10.010 1.00 97.69 92 TYR A N 1
ATOM 742 C CA . TYR A 1 92 ? -12.688 -7.724 11.334 1.00 97.69 92 TYR A CA 1
ATOM 743 C C . TYR A 1 92 ? -14.046 -7.407 11.980 1.00 97.69 92 TYR A C 1
ATOM 745 O O . TYR A 1 92 ? -14.968 -6.988 11.284 1.00 97.69 92 TYR A O 1
ATOM 753 N N . THR A 1 93 ? -14.161 -7.584 13.298 1.00 97.69 93 THR A N 1
ATOM 754 C CA . THR A 1 93 ? -15.328 -7.123 14.079 1.00 97.69 93 THR A CA 1
ATOM 755 C C . THR A 1 93 ? -15.109 -5.707 14.609 1.00 97.69 93 THR A C 1
ATOM 757 O O . THR A 1 93 ? -13.964 -5.249 14.689 1.00 97.69 93 THR A O 1
ATOM 760 N N . ASP A 1 94 ? -16.174 -5.038 15.052 1.00 98.06 94 ASP A N 1
ATOM 761 C CA . ASP A 1 94 ? -16.096 -3.721 15.694 1.00 98.06 94 ASP A CA 1
ATOM 762 C C . ASP A 1 94 ? -15.106 -3.705 16.873 1.00 98.06 94 ASP A C 1
ATOM 764 O O . ASP A 1 94 ? -14.258 -2.815 16.982 1.00 98.06 94 ASP A O 1
ATOM 768 N N . GLU A 1 95 ? -15.134 -4.733 17.730 1.00 98.00 95 GLU A N 1
ATOM 769 C CA . GLU A 1 95 ? -14.226 -4.843 18.877 1.00 98.00 95 GLU A CA 1
ATOM 770 C C . GLU A 1 95 ? -12.773 -4.980 18.427 1.00 98.00 95 GLU A C 1
ATOM 772 O O . GLU A 1 95 ? -11.867 -4.399 19.032 1.00 98.00 95 GLU A O 1
ATOM 777 N N . GLN A 1 96 ? -12.534 -5.745 17.358 1.00 97.50 96 GLN A N 1
ATOM 778 C CA . GLN A 1 96 ? -11.202 -5.908 16.790 1.00 97.50 96 GLN A CA 1
ATOM 779 C C . GLN A 1 96 ? -10.697 -4.609 16.166 1.00 97.50 96 GLN A C 1
ATOM 781 O O . GLN A 1 96 ? -9.523 -4.287 16.338 1.00 97.50 96 GLN A O 1
ATOM 786 N N . ILE A 1 97 ? -11.557 -3.854 15.481 1.00 97.44 97 ILE A N 1
ATOM 787 C CA . ILE A 1 97 ? -11.215 -2.562 14.875 1.00 97.44 97 ILE A CA 1
ATOM 788 C C . ILE A 1 97 ? -10.861 -1.551 15.965 1.00 97.44 97 ILE A C 1
ATOM 790 O O . ILE A 1 97 ? -9.781 -0.957 15.930 1.00 97.44 97 ILE A O 1
ATOM 794 N N . ALA A 1 98 ? -11.714 -1.412 16.981 1.00 96.19 98 ALA A N 1
ATOM 795 C CA . ALA A 1 98 ? -11.475 -0.512 18.104 1.00 96.19 98 ALA A CA 1
ATOM 796 C C . ALA A 1 98 ? -10.188 -0.880 18.861 1.00 96.19 98 ALA A C 1
ATOM 798 O O . ALA A 1 98 ? -9.359 -0.013 19.158 1.00 96.19 98 ALA A O 1
ATOM 799 N N . TYR A 1 99 ? -9.974 -2.173 19.131 1.00 95.50 99 TYR A N 1
ATOM 800 C CA . TYR A 1 99 ? -8.741 -2.660 19.752 1.00 95.50 99 TYR A CA 1
ATOM 801 C C . TYR A 1 99 ? -7.515 -2.368 18.884 1.00 95.50 99 TYR A C 1
ATOM 803 O O . TYR A 1 99 ? -6.471 -1.955 19.394 1.00 95.50 99 TYR A O 1
ATOM 811 N N . ALA A 1 100 ? -7.631 -2.585 17.575 1.00 95.12 100 ALA A N 1
ATOM 812 C CA . ALA A 1 100 ? -6.547 -2.395 16.634 1.00 95.12 100 ALA A CA 1
ATOM 813 C C . ALA A 1 100 ? -6.098 -0.931 16.570 1.00 95.12 100 ALA A C 1
ATOM 815 O O . ALA A 1 100 ? -4.902 -0.670 16.705 1.00 95.12 100 ALA A O 1
ATOM 816 N N . LEU A 1 101 ? -7.048 0.001 16.439 1.00 94.06 101 LEU A N 1
ATOM 817 C CA . LEU A 1 101 ? -6.787 1.442 16.426 1.00 94.06 101 LEU A CA 1
ATOM 818 C C . LEU A 1 101 ? -6.187 1.917 17.751 1.00 94.06 101 LEU A C 1
ATOM 820 O O . LEU A 1 101 ? -5.154 2.579 17.753 1.00 94.06 101 LEU A O 1
ATOM 824 N N . LYS A 1 102 ? -6.745 1.486 18.889 1.00 92.44 102 LYS A N 1
ATOM 825 C CA . LYS A 1 102 ? -6.183 1.794 20.215 1.00 92.44 102 LYS A CA 1
ATOM 826 C C . LYS A 1 102 ? -4.769 1.230 20.405 1.00 92.44 102 LYS A C 1
ATOM 828 O O . LYS A 1 102 ? -3.976 1.772 21.169 1.00 92.44 102 LYS A O 1
ATOM 833 N N . GLY A 1 103 ? -4.458 0.115 19.745 1.00 90.25 103 GLY A N 1
ATOM 834 C CA . GLY A 1 103 ? -3.155 -0.544 19.793 1.00 90.25 103 GLY A CA 1
ATOM 835 C C . GLY A 1 103 ? -2.098 0.046 18.853 1.00 90.25 103 GLY A C 1
ATOM 836 O O . GLY A 1 103 ? -0.960 -0.441 18.877 1.00 90.25 103 GLY A O 1
ATOM 837 N N . LEU A 1 104 ? -2.453 1.027 18.015 1.00 89.56 104 LEU A N 1
ATOM 838 C CA . LEU A 1 104 ? -1.514 1.786 17.192 1.00 89.56 104 LEU A CA 1
ATOM 839 C C . LEU A 1 104 ? -0.866 2.872 18.052 1.00 89.56 104 LEU A C 1
ATOM 841 O O . LEU A 1 104 ? -1.415 3.949 18.246 1.00 89.56 104 LEU A O 1
ATOM 845 N N . ASP A 1 105 ? 0.321 2.570 18.565 1.00 81.06 105 ASP A N 1
ATOM 846 C CA . ASP A 1 105 ? 1.102 3.483 19.396 1.00 81.06 105 ASP A CA 1
ATOM 847 C C . ASP A 1 105 ? 2.432 3.810 18.692 1.00 81.06 105 ASP A C 1
ATOM 849 O O . ASP A 1 105 ? 3.317 2.946 18.622 1.00 81.06 105 ASP A O 1
ATOM 853 N N . PRO A 1 106 ? 2.604 5.037 18.167 1.00 67.88 106 PRO A N 1
ATOM 854 C CA . PRO A 1 106 ? 3.831 5.433 17.482 1.00 67.88 106 PRO A CA 1
ATOM 855 C C . PRO A 1 106 ? 5.035 5.508 18.434 1.00 67.88 106 PRO A C 1
ATOM 857 O O . PRO A 1 106 ? 6.171 5.391 17.980 1.00 67.88 106 PRO A O 1
ATOM 860 N N . GLN A 1 107 ? 4.826 5.670 19.749 1.00 62.81 107 GLN A N 1
ATOM 861 C CA . GLN A 1 107 ? 5.911 5.803 20.730 1.00 62.81 107 GLN A CA 1
ATOM 862 C C . GLN A 1 107 ? 6.647 4.481 20.971 1.00 62.81 107 GLN A C 1
ATOM 864 O O . GLN A 1 107 ? 7.800 4.475 21.404 1.00 62.81 107 GLN A O 1
ATOM 869 N N . ARG A 1 108 ? 6.013 3.349 20.646 1.00 64.50 108 ARG A N 1
ATOM 870 C CA . ARG A 1 108 ? 6.631 2.019 20.741 1.00 64.50 108 ARG A CA 1
ATOM 871 C C . ARG A 1 108 ? 7.610 1.722 19.610 1.00 64.50 108 ARG A C 1
ATOM 873 O O . ARG A 1 108 ? 8.337 0.732 19.691 1.00 64.50 108 ARG A O 1
ATOM 880 N N . ILE A 1 109 ? 7.667 2.563 18.577 1.00 62.09 109 ILE A N 1
ATOM 881 C CA . ILE A 1 109 ? 8.504 2.337 17.400 1.00 62.09 109 ILE A CA 1
ATOM 882 C C . ILE A 1 109 ? 9.666 3.332 17.423 1.00 62.09 109 ILE A C 1
ATOM 884 O O . ILE A 1 109 ? 9.506 4.513 17.129 1.00 62.09 109 ILE A O 1
ATOM 888 N N . LYS A 1 110 ? 10.865 2.844 17.780 1.00 54.31 110 LYS A N 1
ATOM 889 C CA . LYS A 1 110 ? 12.074 3.678 17.949 1.00 54.31 110 LYS A CA 1
ATOM 890 C C . LYS A 1 110 ? 12.420 4.512 16.707 1.00 54.31 110 LYS A C 1
ATOM 892 O O . LYS A 1 110 ? 12.939 5.613 16.859 1.00 54.31 110 LYS A O 1
ATOM 897 N N . GLN A 1 111 ? 12.152 3.997 15.505 1.00 59.88 111 GLN A N 1
ATOM 898 C CA . GLN A 1 111 ? 12.303 4.700 14.228 1.00 59.88 111 GLN A CA 1
ATOM 899 C C . GLN A 1 111 ? 11.251 4.187 13.239 1.00 59.88 111 GLN A C 1
ATOM 901 O O . GLN A 1 111 ? 11.224 2.998 12.924 1.00 59.88 111 GLN A O 1
ATOM 906 N N . LEU A 1 112 ? 10.385 5.078 12.757 1.00 70.62 112 LEU A N 1
ATOM 907 C CA . LEU A 1 112 ? 9.408 4.766 11.714 1.00 70.62 112 LEU A CA 1
ATOM 908 C C . LEU A 1 112 ? 10.057 4.969 10.342 1.00 70.62 112 LEU A C 1
ATOM 910 O O . LEU A 1 112 ? 10.629 6.025 10.075 1.00 70.62 112 LEU A O 1
ATOM 914 N N . GLY A 1 113 ? 9.952 3.972 9.463 1.00 85.38 113 GLY A N 1
ATOM 915 C CA . GLY A 1 113 ? 10.203 4.182 8.036 1.00 85.38 113 GLY A CA 1
ATOM 916 C C . GLY A 1 113 ? 9.160 5.127 7.423 1.00 85.38 113 GLY A C 1
ATOM 917 O O . GLY A 1 113 ? 8.102 5.336 8.017 1.00 85.38 113 GLY A O 1
ATOM 918 N N . ALA A 1 114 ? 9.439 5.661 6.228 1.00 90.56 114 ALA A N 1
ATOM 919 C CA . ALA A 1 114 ? 8.578 6.636 5.542 1.00 90.56 114 ALA A CA 1
ATOM 920 C C . ALA A 1 114 ? 7.105 6.188 5.454 1.00 90.56 114 ALA A C 1
ATOM 922 O O . ALA A 1 114 ? 6.212 6.944 5.819 1.00 90.56 114 ALA A O 1
ATOM 923 N N . ASP A 1 115 ? 6.858 4.933 5.064 1.00 90.19 115 ASP A N 1
ATOM 924 C CA . ASP A 1 115 ? 5.506 4.377 4.918 1.00 90.19 115 ASP A CA 1
ATOM 925 C C . ASP A 1 115 ? 4.730 4.380 6.251 1.00 90.19 115 ASP A C 1
ATOM 927 O O . ASP A 1 115 ? 3.574 4.797 6.315 1.00 90.19 115 ASP A O 1
ATOM 931 N N . ALA A 1 116 ? 5.379 3.978 7.348 1.00 90.06 116 ALA A N 1
ATOM 932 C CA . ALA A 1 116 ? 4.752 3.964 8.667 1.00 90.06 116 ALA A CA 1
ATOM 933 C C . ALA A 1 116 ? 4.559 5.387 9.219 1.00 90.06 116 ALA A C 1
ATOM 935 O O . ALA A 1 116 ? 3.525 5.681 9.815 1.00 90.06 116 ALA A O 1
ATOM 936 N N . ALA A 1 117 ? 5.525 6.282 8.990 1.00 92.44 117 ALA A N 1
ATOM 937 C CA . ALA A 1 117 ? 5.413 7.688 9.364 1.00 92.44 117 ALA A CA 1
ATOM 938 C C . ALA A 1 117 ? 4.238 8.373 8.644 1.00 92.44 117 ALA A C 1
ATOM 940 O O . ALA A 1 117 ? 3.448 9.042 9.310 1.00 92.44 117 ALA A O 1
ATOM 941 N N . GLN A 1 118 ? 4.057 8.121 7.341 1.00 95.19 118 GLN A N 1
ATOM 942 C CA . GLN A 1 118 ? 2.901 8.614 6.588 1.00 95.19 118 GLN A CA 1
ATOM 943 C C . GLN A 1 118 ? 1.583 8.069 7.140 1.00 95.19 118 GLN A C 1
ATOM 945 O O . GLN A 1 118 ? 0.642 8.836 7.325 1.00 95.19 118 GLN A O 1
ATOM 950 N N . LEU A 1 119 ? 1.502 6.767 7.439 1.00 94.19 119 LEU A N 1
ATOM 951 C CA . LEU A 1 119 ? 0.294 6.177 8.020 1.00 94.19 119 LEU A CA 1
ATOM 952 C C . LEU A 1 119 ? -0.087 6.865 9.339 1.00 94.19 119 LEU A C 1
ATOM 954 O O . LEU A 1 119 ? -1.234 7.272 9.506 1.00 94.19 119 LEU A O 1
ATOM 958 N N . PHE A 1 120 ? 0.862 7.036 10.264 1.00 94.25 120 PHE A N 1
ATOM 959 C CA . PHE A 1 120 ? 0.590 7.726 11.529 1.00 94.25 120 PHE A CA 1
ATOM 960 C C . PHE A 1 120 ? 0.253 9.207 11.335 1.00 94.25 120 PHE A C 1
ATOM 962 O O . PHE A 1 120 ? -0.591 9.728 12.061 1.00 94.25 120 PHE A O 1
ATOM 969 N N . TYR A 1 121 ? 0.863 9.874 10.350 1.00 94.75 121 TYR A N 1
ATOM 970 C CA . TYR A 1 121 ? 0.514 11.247 9.994 1.00 94.75 121 TYR A CA 1
ATOM 971 C C . TYR A 1 121 ? -0.956 11.337 9.556 1.00 94.75 121 TYR A C 1
ATOM 973 O O . TYR A 1 121 ? -1.702 12.151 10.099 1.00 94.75 121 TYR A O 1
ATOM 981 N N . LEU A 1 122 ? -1.401 10.450 8.660 1.00 95.56 122 LEU A N 1
ATOM 982 C CA . LEU A 1 122 ? -2.790 10.393 8.194 1.00 95.56 122 LEU A CA 1
ATOM 983 C C . LEU A 1 122 ? -3.772 10.002 9.309 1.00 95.56 122 LEU A C 1
ATOM 985 O O . LEU A 1 122 ? -4.832 10.610 9.428 1.00 95.56 122 LEU A O 1
ATOM 989 N N . LEU A 1 123 ? -3.417 9.038 10.165 1.00 95.19 123 LEU A N 1
ATOM 990 C CA . LEU A 1 123 ? -4.244 8.638 11.314 1.00 95.19 123 LEU A CA 1
ATOM 991 C C . LEU A 1 123 ? -4.445 9.788 12.305 1.00 95.19 123 LEU A C 1
ATOM 993 O O . LEU A 1 123 ? -5.543 9.959 12.832 1.00 95.19 123 LEU A O 1
ATOM 997 N N . ASN A 1 124 ? -3.400 10.585 12.538 1.00 94.94 124 ASN A N 1
ATOM 998 C CA . ASN A 1 124 ? -3.476 11.767 13.388 1.00 94.94 124 ASN A CA 1
ATOM 999 C C . ASN A 1 124 ? -4.332 12.869 12.759 1.00 94.94 124 ASN A C 1
ATOM 1001 O O . ASN A 1 124 ? -5.143 13.472 13.453 1.00 94.94 124 ASN A O 1
ATOM 1005 N N . GLN A 1 125 ? -4.193 13.114 11.450 1.00 95.56 125 GLN A N 1
ATOM 1006 C CA . GLN A 1 125 ? -5.061 14.052 10.722 1.00 95.56 125 GLN A CA 1
ATOM 1007 C C . GLN A 1 125 ? -6.537 13.632 10.780 1.00 95.56 125 GLN A C 1
ATOM 1009 O O . GLN A 1 125 ? -7.412 14.481 10.914 1.00 95.56 125 GLN A O 1
ATOM 1014 N N . ALA A 1 126 ? -6.812 12.326 10.745 1.00 95.19 126 ALA A N 1
ATOM 1015 C CA . ALA A 1 126 ? -8.158 11.773 10.871 1.00 95.19 126 ALA A CA 1
ATOM 1016 C C . ALA A 1 126 ? -8.687 11.722 12.322 1.00 95.19 126 ALA A C 1
ATOM 1018 O O . ALA A 1 126 ? -9.822 11.305 12.536 1.00 95.19 126 ALA A O 1
ATOM 1019 N N . GLY A 1 127 ? -7.885 12.100 13.327 1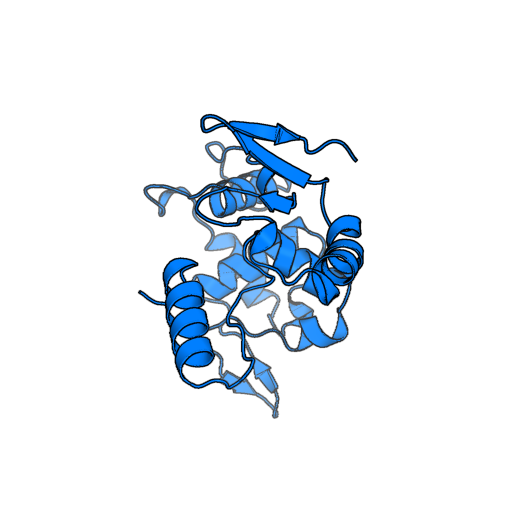.00 94.38 127 GLY A N 1
ATOM 1020 C CA . GLY A 1 127 ? -8.275 12.037 14.741 1.00 94.38 127 GLY A CA 1
ATOM 1021 C C . GLY A 1 127 ? -8.424 10.614 15.299 1.00 94.38 127 GLY A C 1
ATOM 1022 O O . GLY A 1 127 ? -9.048 10.429 16.340 1.00 94.38 127 GLY A O 1
ATOM 1023 N N . LEU A 1 128 ? -7.866 9.607 14.619 1.00 93.31 128 LEU A N 1
ATOM 1024 C CA . LEU A 1 128 ? -7.983 8.194 15.001 1.00 93.31 128 LEU A CA 1
ATOM 1025 C C . LEU A 1 128 ? -6.896 7.751 15.991 1.00 93.31 128 LEU A C 1
ATOM 1027 O O . LEU A 1 128 ? -7.093 6.791 16.733 1.00 93.31 128 LEU A O 1
ATOM 1031 N N . VAL A 1 129 ? -5.743 8.428 15.986 1.00 91.50 129 VAL A N 1
ATOM 1032 C CA . VAL A 1 129 ? -4.593 8.155 16.864 1.00 91.50 129 VAL A CA 1
ATOM 1033 C C . VAL A 1 129 ? -3.899 9.471 17.218 1.00 91.50 129 VAL A C 1
ATOM 1035 O O . VAL A 1 129 ? -3.752 10.339 16.363 1.00 91.50 129 VAL A O 1
ATOM 1038 N N . GLU A 1 130 ? -3.403 9.604 18.449 1.00 90.94 130 GLU A N 1
ATOM 1039 C CA . GLU A 1 130 ? -2.543 10.724 18.844 1.00 90.94 130 GLU A CA 1
ATOM 1040 C C . GLU A 1 130 ? -1.085 10.451 18.435 1.00 90.94 130 GLU A C 1
ATOM 1042 O O . GLU A 1 130 ? -0.357 9.687 19.073 1.00 90.94 130 GLU A O 1
ATOM 1047 N N . ALA A 1 131 ? -0.646 11.073 17.342 1.00 88.81 131 ALA A N 1
ATOM 1048 C CA . ALA A 1 131 ? 0.703 10.920 16.804 1.00 88.81 131 ALA A CA 1
ATOM 1049 C C . ALA A 1 131 ? 1.304 12.266 16.349 1.00 88.81 131 ALA A C 1
ATOM 1051 O O . ALA A 1 131 ? 1.724 12.397 15.199 1.00 88.81 131 ALA A O 1
ATOM 1052 N N . PRO A 1 132 ? 1.438 13.272 17.237 1.00 83.69 132 PRO A N 1
ATOM 1053 C CA . PRO A 1 132 ? 1.841 14.635 16.860 1.00 83.69 132 PRO A CA 1
ATOM 1054 C C . PRO A 1 132 ? 3.263 14.741 16.285 1.00 83.69 132 PRO A C 1
ATOM 1056 O O . PRO A 1 132 ? 3.629 15.757 15.702 1.00 83.69 132 PRO A O 1
ATOM 1059 N N . ARG A 1 133 ? 4.093 13.704 16.460 1.00 85.62 133 ARG A N 1
ATOM 1060 C CA . ARG A 1 133 ? 5.462 13.632 15.920 1.00 85.62 133 ARG A CA 1
ATOM 1061 C C . ARG A 1 133 ? 5.553 12.898 14.581 1.00 85.62 133 ARG A C 1
ATOM 1063 O O . ARG A 1 133 ? 6.648 12.818 14.022 1.00 85.62 133 ARG A O 1
ATOM 1070 N N . ALA A 1 134 ? 4.452 12.327 14.091 1.00 88.88 134 ALA A N 1
ATOM 1071 C CA . ALA A 1 134 ? 4.432 11.657 12.801 1.00 88.88 134 ALA A CA 1
ATOM 1072 C C . ALA A 1 134 ? 4.627 12.684 11.679 1.00 88.88 134 ALA A C 1
ATOM 1074 O O . ALA A 1 134 ? 4.001 13.743 11.670 1.00 88.88 134 ALA A O 1
ATOM 1075 N N . LYS A 1 135 ? 5.536 12.380 10.752 1.00 91.44 135 LYS A N 1
ATOM 1076 C CA . LYS A 1 135 ? 5.890 13.270 9.645 1.00 91.44 135 LYS A CA 1
ATOM 1077 C C . LYS A 1 135 ? 5.189 12.823 8.373 1.00 91.44 135 LYS A C 1
ATOM 1079 O O . LYS A 1 135 ? 5.083 11.626 8.120 1.00 91.44 135 LYS A O 1
ATOM 1084 N N . ALA A 1 136 ? 4.773 13.798 7.574 1.00 94.94 136 ALA A N 1
ATOM 1085 C CA . ALA A 1 136 ? 4.279 13.541 6.235 1.00 94.94 136 ALA A CA 1
ATOM 1086 C C . ALA A 1 136 ? 5.418 13.052 5.328 1.00 94.94 136 ALA A C 1
ATOM 1088 O O . ALA A 1 136 ? 6.511 13.622 5.320 1.00 94.94 136 ALA A O 1
ATOM 1089 N N . HIS A 1 137 ? 5.116 12.020 4.554 1.00 95.81 137 HIS A N 1
ATOM 1090 C CA . HIS A 1 137 ? 5.913 11.461 3.472 1.00 95.81 137 HIS A CA 1
ATOM 1091 C C . HIS A 1 137 ? 4.992 11.274 2.257 1.00 95.81 137 HIS A C 1
ATOM 1093 O O . HIS A 1 137 ? 4.543 10.154 1.989 1.00 95.81 137 HIS A O 1
ATOM 1099 N N . PRO A 1 138 ? 4.634 12.362 1.549 1.00 95.56 138 PRO A N 1
ATOM 1100 C CA . PRO A 1 138 ? 3.686 12.310 0.434 1.00 95.56 138 PRO A CA 1
ATOM 1101 C C . PRO A 1 138 ? 4.147 11.383 -0.698 1.00 95.56 138 PRO A C 1
ATOM 1103 O O . PRO A 1 138 ? 3.318 10.801 -1.390 1.00 95.56 138 PRO A O 1
ATOM 1106 N N . GLU A 1 139 ? 5.455 11.144 -0.843 1.00 95.81 139 GLU A N 1
ATOM 1107 C CA . GLU A 1 139 ? 6.004 10.176 -1.796 1.00 95.81 139 GLU A CA 1
ATOM 1108 C C . GLU A 1 139 ? 5.454 8.754 -1.603 1.00 95.81 139 GLU A C 1
ATOM 1110 O O . GLU A 1 139 ? 5.454 7.961 -2.540 1.00 95.81 139 GLU A O 1
ATOM 1115 N N . VAL A 1 140 ? 4.976 8.408 -0.402 1.00 95.69 140 VAL A N 1
ATOM 1116 C CA . VAL A 1 140 ? 4.360 7.105 -0.101 1.00 95.69 140 VAL A CA 1
ATOM 1117 C C . VAL A 1 140 ? 3.071 6.912 -0.896 1.00 95.69 140 VAL A C 1
ATOM 1119 O O . VAL A 1 140 ? 2.724 5.775 -1.203 1.00 95.69 140 VAL A O 1
ATOM 1122 N N . MET A 1 141 ? 2.388 7.996 -1.265 1.00 95.94 141 MET A N 1
ATOM 1123 C CA . MET A 1 141 ? 1.149 7.979 -2.047 1.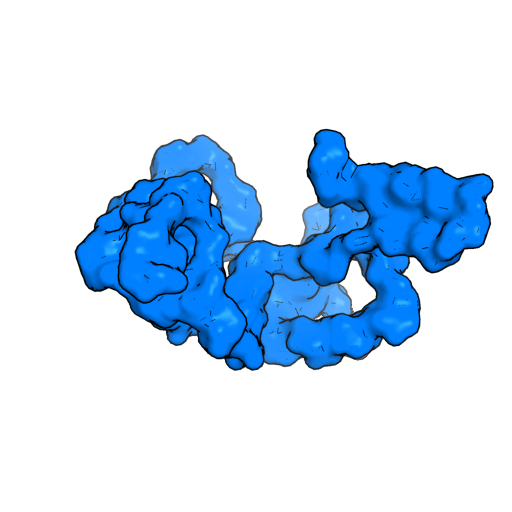00 95.94 141 MET A CA 1
ATOM 1124 C C . MET A 1 141 ? 1.392 7.978 -3.565 1.00 95.94 141 MET A C 1
ATOM 1126 O O . MET A 1 141 ? 0.446 8.033 -4.350 1.00 95.94 141 MET A O 1
ATOM 1130 N N . ARG A 1 142 ? 2.658 7.912 -3.992 1.00 96.50 142 ARG A N 1
ATOM 1131 C CA . ARG A 1 142 ? 3.096 8.014 -5.389 1.00 96.50 142 ARG A CA 1
ATOM 1132 C C . ARG A 1 142 ? 3.778 6.733 -5.858 1.00 96.50 142 ARG A C 1
ATOM 1134 O O . ARG A 1 142 ? 4.215 5.915 -5.046 1.00 96.50 142 ARG A O 1
ATOM 1141 N N . LEU A 1 143 ? 3.920 6.575 -7.173 1.00 95.69 143 LEU A N 1
ATOM 1142 C CA . LEU A 1 143 ? 4.895 5.630 -7.725 1.00 95.69 143 LEU A CA 1
ATOM 1143 C C . LEU A 1 143 ? 6.310 6.128 -7.419 1.00 95.69 143 LEU A C 1
ATOM 1145 O O . LEU A 1 143 ? 6.626 7.284 -7.686 1.00 95.69 143 LEU A O 1
ATOM 1149 N N . ARG A 1 144 ? 7.161 5.269 -6.853 1.00 95.12 144 ARG A N 1
ATOM 1150 C CA . ARG A 1 144 ? 8.515 5.620 -6.405 1.00 95.12 144 ARG A CA 1
ATOM 1151 C C . ARG A 1 144 ? 9.573 4.856 -7.185 1.00 95.12 144 ARG A C 1
ATOM 1153 O O . ARG A 1 144 ? 9.751 3.655 -6.980 1.00 95.12 144 ARG A O 1
ATOM 1160 N N . PHE A 1 145 ? 10.337 5.564 -8.003 1.00 95.19 145 PHE A N 1
ATOM 1161 C CA . PHE A 1 145 ? 11.440 4.997 -8.772 1.00 95.19 145 PHE A CA 1
ATOM 1162 C C . PHE A 1 145 ? 12.790 5.360 -8.162 1.00 95.19 145 PHE A C 1
ATOM 1164 O O . PHE A 1 145 ? 13.074 6.519 -7.876 1.00 95.19 145 PHE A O 1
ATOM 1171 N N . ASP A 1 146 ? 13.643 4.367 -7.962 1.00 93.50 146 ASP A N 1
ATOM 1172 C CA . ASP A 1 146 ? 14.958 4.517 -7.341 1.00 93.50 146 ASP A CA 1
ATOM 1173 C C . ASP A 1 146 ? 15.937 3.590 -8.060 1.00 93.50 146 ASP A C 1
ATOM 1175 O O . ASP A 1 146 ? 15.653 2.405 -8.221 1.00 93.50 146 ASP A O 1
ATOM 1179 N N . GLN A 1 147 ? 17.082 4.119 -8.498 1.00 90.12 147 GLN A N 1
ATOM 1180 C CA . GLN A 1 147 ? 18.054 3.369 -9.309 1.00 90.12 147 GLN A CA 1
ATOM 1181 C C . GLN A 1 147 ? 18.612 2.117 -8.615 1.00 90.12 147 GLN A C 1
ATOM 1183 O O . GLN A 1 147 ? 19.127 1.224 -9.282 1.00 90.12 147 GLN A O 1
ATOM 1188 N N . GLU A 1 148 ? 18.519 2.027 -7.289 1.00 89.25 148 GLU A N 1
ATOM 1189 C CA . GLU A 1 148 ? 18.997 0.876 -6.530 1.00 89.25 148 GLU A CA 1
ATOM 1190 C C . GLU A 1 148 ? 17.847 -0.056 -6.121 1.00 89.25 148 GLU A C 1
ATOM 1192 O O . GLU A 1 148 ? 17.968 -1.283 -6.201 1.00 89.25 148 GLU A O 1
ATOM 1197 N N . ARG A 1 149 ? 16.725 0.510 -5.666 1.00 88.44 149 ARG A N 1
ATOM 1198 C CA . ARG A 1 149 ? 15.637 -0.226 -5.003 1.00 88.44 149 ARG A CA 1
ATOM 1199 C C . ARG A 1 149 ? 14.466 -0.559 -5.921 1.00 88.44 149 ARG A C 1
ATOM 1201 O O . ARG A 1 149 ? 13.899 -1.647 -5.800 1.00 88.44 149 ARG A O 1
ATOM 1208 N N . SER A 1 150 ? 14.104 0.357 -6.813 1.00 92.25 150 SER A N 1
ATOM 1209 C CA . SER A 1 150 ? 12.962 0.237 -7.727 1.00 92.25 150 SER A CA 1
ATOM 1210 C C . SER A 1 150 ? 13.246 0.888 -9.091 1.00 92.25 150 SER A C 1
ATOM 1212 O O . SER A 1 150 ? 12.599 1.876 -9.450 1.00 92.25 150 SER A O 1
ATOM 1214 N N . PRO A 1 151 ? 14.217 0.371 -9.866 1.00 91.19 151 PRO A N 1
ATOM 1215 C CA . PRO A 1 151 ? 14.480 0.887 -11.204 1.00 91.19 151 PRO A CA 1
ATOM 1216 C C . PRO A 1 151 ? 13.274 0.690 -12.126 1.00 91.19 151 PRO A C 1
ATOM 1218 O O . PRO A 1 151 ? 12.542 -0.295 -12.006 1.00 91.19 151 PRO A O 1
ATOM 1221 N N . VAL A 1 152 ? 13.079 1.619 -13.065 1.00 87.62 152 VAL A N 1
ATOM 1222 C CA . VAL A 1 152 ? 11.963 1.582 -14.030 1.00 87.62 152 VAL A CA 1
ATOM 1223 C C . VAL A 1 152 ? 12.047 0.349 -14.938 1.00 87.62 152 VAL A C 1
ATOM 1225 O O . VAL A 1 152 ? 11.021 -0.203 -15.333 1.00 87.62 152 VAL A O 1
ATOM 1228 N N . ASP A 1 153 ? 13.264 -0.085 -15.255 1.00 87.88 153 ASP A N 1
ATOM 1229 C CA . ASP A 1 153 ? 13.576 -1.157 -16.197 1.00 87.88 153 ASP A CA 1
ATOM 1230 C C . ASP A 1 153 ? 13.472 -2.572 -15.613 1.00 87.88 153 ASP A C 1
ATOM 1232 O O . ASP A 1 153 ? 13.532 -3.536 -16.368 1.00 87.88 153 ASP A O 1
ATOM 1236 N N . VAL A 1 154 ? 13.227 -2.717 -14.304 1.00 87.44 154 VAL A N 1
ATOM 1237 C CA . VAL A 1 154 ? 12.995 -4.033 -13.675 1.00 87.44 154 VAL A CA 1
ATOM 1238 C C . VAL A 1 154 ? 11.671 -4.663 -14.114 1.00 87.44 154 VAL A C 1
ATOM 1240 O O . VAL A 1 154 ? 11.536 -5.882 -14.080 1.00 87.44 154 VAL A O 1
ATOM 1243 N N . VAL A 1 155 ? 10.684 -3.857 -14.510 1.00 90.44 155 VAL A N 1
ATOM 1244 C CA . VAL A 1 155 ? 9.442 -4.376 -15.097 1.00 90.44 155 VAL A CA 1
ATOM 1245 C C . VAL A 1 155 ? 9.645 -4.530 -16.611 1.00 90.44 155 VAL A C 1
ATOM 1247 O O . VAL A 1 155 ? 9.966 -3.517 -17.255 1.00 90.44 155 VAL A O 1
ATOM 1250 N N . PRO A 1 156 ? 9.432 -5.732 -17.185 1.00 90.88 156 PRO A N 1
ATOM 1251 C CA . PRO A 1 156 ? 9.561 -5.980 -18.620 1.00 90.88 156 PRO A CA 1
ATOM 1252 C C . PRO A 1 156 ? 8.759 -4.991 -19.469 1.00 90.88 156 PRO A C 1
ATOM 1254 O O . PRO A 1 156 ? 7.669 -4.555 -19.088 1.00 90.88 156 PRO A O 1
ATOM 1257 N N . GLU A 1 157 ? 9.332 -4.586 -20.602 1.00 91.12 157 GLU A N 1
ATOM 1258 C CA . GLU A 1 157 ? 8.803 -3.509 -21.448 1.00 91.12 157 GLU A CA 1
ATOM 1259 C C . GLU A 1 157 ? 7.381 -3.792 -21.952 1.00 91.12 157 GLU A C 1
ATOM 1261 O O . GLU A 1 157 ? 6.535 -2.896 -21.953 1.00 91.12 157 GLU A O 1
ATOM 1266 N N . ASP A 1 158 ? 7.103 -5.048 -22.296 1.00 92.38 158 ASP A N 1
ATOM 1267 C CA . ASP A 1 158 ? 5.831 -5.530 -22.836 1.00 92.38 158 ASP A CA 1
ATOM 1268 C C . ASP A 1 158 ? 4.657 -5.421 -21.848 1.00 92.38 158 ASP A C 1
ATOM 1270 O O . ASP A 1 158 ? 3.515 -5.238 -22.272 1.00 92.38 158 ASP A O 1
ATOM 1274 N N . ILE A 1 159 ? 4.918 -5.459 -20.537 1.00 93.00 159 ILE A N 1
ATOM 1275 C CA . ILE A 1 159 ? 3.882 -5.302 -19.501 1.00 93.00 159 ILE A CA 1
ATOM 1276 C C . ILE A 1 159 ? 3.928 -3.951 -18.783 1.00 93.00 159 ILE A C 1
ATOM 1278 O O . ILE A 1 159 ? 2.954 -3.572 -18.127 1.00 93.00 159 ILE A O 1
ATOM 1282 N N . ARG A 1 160 ? 5.039 -3.211 -18.880 1.00 92.19 160 ARG A N 1
ATOM 1283 C CA . ARG A 1 160 ? 5.293 -2.002 -18.079 1.00 92.19 160 ARG A CA 1
ATOM 1284 C C . ARG A 1 160 ? 4.195 -0.957 -18.227 1.00 92.19 160 ARG A C 1
ATOM 1286 O O . ARG A 1 160 ? 3.689 -0.454 -17.225 1.00 92.19 160 ARG A O 1
ATOM 1293 N N . LYS A 1 161 ? 3.806 -0.647 -19.468 1.00 93.00 161 LYS A N 1
ATOM 1294 C CA . LYS A 1 161 ? 2.760 0.347 -19.734 1.00 93.00 161 LYS A CA 1
ATOM 1295 C C . LYS A 1 161 ? 1.419 -0.097 -19.147 1.00 93.00 161 LYS A C 1
ATOM 1297 O O . LYS A 1 161 ? 0.812 0.654 -18.394 1.00 93.00 161 LYS A O 1
ATOM 1302 N N . ALA A 1 162 ? 0.991 -1.325 -19.442 1.00 94.81 162 ALA A N 1
ATOM 1303 C CA . ALA A 1 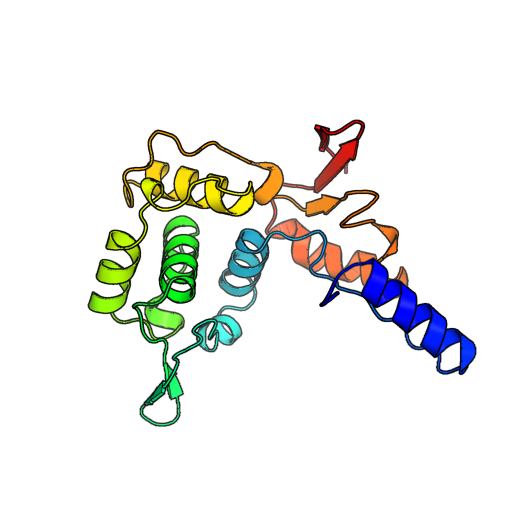162 ? -0.281 -1.857 -18.958 1.00 94.81 162 ALA A CA 1
ATOM 1304 C C . ALA A 1 162 ? -0.345 -1.891 -17.421 1.00 94.81 162 ALA A C 1
ATOM 1306 O O . ALA A 1 162 ? -1.379 -1.574 -16.834 1.00 94.81 162 ALA A O 1
ATOM 1307 N N . LEU A 1 163 ? 0.769 -2.221 -16.759 1.00 93.94 163 LEU A N 1
ATOM 1308 C CA . LEU A 1 163 ? 0.879 -2.161 -15.305 1.00 93.94 163 LEU A CA 1
ATOM 1309 C C . LEU A 1 163 ? 0.675 -0.733 -14.781 1.00 93.94 163 LEU A C 1
ATOM 1311 O O . LEU A 1 163 ? -0.114 -0.530 -13.859 1.00 93.94 163 LEU A O 1
ATOM 1315 N N . TYR A 1 164 ? 1.373 0.258 -15.335 1.00 92.62 164 TYR A N 1
ATOM 1316 C CA . TYR A 1 164 ? 1.257 1.632 -14.842 1.00 92.62 164 TYR A CA 1
ATOM 1317 C C . TYR A 1 164 ? -0.083 2.276 -15.194 1.00 92.62 164 TYR A C 1
ATOM 1319 O O . TYR A 1 164 ? -0.618 2.989 -14.351 1.00 92.62 164 TYR A O 1
ATOM 1327 N N . ASP A 1 165 ? -0.698 1.930 -16.327 1.00 94.00 165 ASP A N 1
ATOM 1328 C CA . ASP A 1 165 ? -2.076 2.324 -16.654 1.00 94.00 165 ASP A CA 1
ATOM 1329 C C . ASP A 1 165 ? -3.079 1.827 -15.585 1.00 94.00 165 ASP A C 1
ATOM 1331 O O . ASP A 1 165 ? -4.077 2.489 -15.298 1.00 94.00 165 ASP A O 1
ATOM 1335 N N . ILE A 1 166 ? -2.817 0.669 -14.960 1.00 94.19 166 ILE A N 1
ATOM 1336 C CA . ILE A 1 166 ? -3.633 0.134 -13.858 1.00 94.19 166 ILE A CA 1
ATOM 1337 C C . ILE A 1 166 ? -3.384 0.891 -12.549 1.00 94.19 166 ILE A C 1
ATOM 1339 O O . ILE A 1 166 ? -4.321 1.099 -11.780 1.00 94.19 166 ILE A O 1
ATOM 1343 N N . VAL A 1 167 ? -2.132 1.249 -12.260 1.00 94.44 167 VAL A N 1
ATOM 1344 C CA . VAL A 1 167 ? -1.716 1.749 -10.940 1.00 94.44 167 VAL A CA 1
ATOM 1345 C C . VAL A 1 167 ? -1.856 3.267 -10.815 1.00 94.44 167 VAL A C 1
ATOM 1347 O O . VAL A 1 167 ? -2.353 3.741 -9.792 1.00 94.44 167 VAL A O 1
ATOM 1350 N N . LEU A 1 168 ? -1.459 4.022 -11.844 1.00 94.31 168 LEU A N 1
ATOM 1351 C CA . LEU A 1 168 ? -1.420 5.489 -11.840 1.00 94.31 168 LEU A CA 1
ATOM 1352 C C . LEU A 1 168 ? -2.732 6.149 -11.388 1.00 94.31 168 LEU A C 1
ATOM 1354 O O . LEU A 1 168 ? -2.646 7.032 -10.532 1.00 94.31 168 LEU A O 1
ATOM 1358 N N . PRO A 1 169 ? -3.932 5.702 -11.828 1.00 95.50 169 PRO A N 1
ATOM 1359 C CA . PRO A 1 169 ? -5.198 6.323 -11.424 1.00 95.50 169 PRO A CA 1
ATOM 1360 C C . PRO A 1 169 ? -5.467 6.327 -9.913 1.00 95.50 169 PRO A C 1
ATOM 1362 O O . PRO A 1 169 ? -6.318 7.075 -9.440 1.00 95.50 169 PRO A O 1
ATOM 1365 N N . TYR A 1 170 ? -4.772 5.485 -9.145 1.00 94.94 170 TYR A N 1
ATOM 1366 C CA . TYR A 1 170 ? -4.938 5.390 -7.694 1.00 94.94 170 TYR A CA 1
ATOM 1367 C C . TYR A 1 170 ? -3.869 6.174 -6.921 1.00 94.94 170 TYR A C 1
ATOM 1369 O O . TYR A 1 170 ? -4.000 6.333 -5.702 1.00 94.94 170 TYR A O 1
ATOM 1377 N N . THR A 1 171 ? -2.823 6.647 -7.602 1.00 94.31 171 THR A N 1
ATOM 1378 C CA . THR A 1 171 ? -1.644 7.320 -7.029 1.00 94.31 171 THR A CA 1
ATOM 1379 C C . THR A 1 171 ? -1.739 8.838 -7.137 1.00 94.31 171 THR A C 1
ATOM 1381 O O . THR A 1 171 ? -2.516 9.369 -7.920 1.00 94.31 171 THR A O 1
ATOM 1384 N N . GLU A 1 172 ? -0.913 9.544 -6.371 1.00 94.62 172 GLU A N 1
ATOM 1385 C CA . GLU A 1 172 ? -0.754 11.003 -6.439 1.00 94.62 172 GLU A CA 1
ATOM 1386 C C . GLU A 1 172 ? 0.401 11.404 -7.380 1.00 94.62 172 GLU A C 1
ATOM 1388 O O . GLU A 1 172 ? 1.197 12.292 -7.063 1.00 94.62 172 GLU A O 1
ATOM 1393 N N . GLY A 1 173 ? 0.527 10.696 -8.508 1.00 95.00 173 GLY A N 1
ATOM 1394 C CA . GLY A 1 173 ? 1.595 10.860 -9.496 1.00 95.00 173 GLY A CA 1
ATOM 1395 C C . GLY A 1 173 ? 2.790 9.924 -9.284 1.00 95.00 173 GLY A C 1
ATOM 1396 O O . GLY A 1 173 ? 2.724 8.933 -8.545 1.00 95.00 173 GLY A O 1
ATOM 1397 N N . ALA A 1 174 ? 3.903 10.245 -9.942 1.00 95.62 174 ALA A N 1
ATOM 1398 C CA . ALA A 1 174 ? 5.142 9.477 -9.901 1.00 95.62 174 ALA A CA 1
ATOM 1399 C C . ALA A 1 174 ? 6.338 10.353 -9.511 1.00 95.62 174 ALA A C 1
ATOM 1401 O O . ALA A 1 174 ? 6.418 11.529 -9.854 1.00 95.62 174 ALA A O 1
ATOM 1402 N N . VAL A 1 175 ? 7.287 9.764 -8.788 1.00 96.50 175 VAL A N 1
ATOM 1403 C CA . VAL A 1 175 ? 8.535 10.407 -8.379 1.00 96.50 175 VAL A CA 1
ATOM 1404 C C . VAL A 1 175 ? 9.723 9.501 -8.649 1.00 96.50 175 VAL A C 1
ATOM 1406 O O . VAL A 1 175 ? 9.644 8.277 -8.525 1.00 96.50 175 VAL A O 1
ATOM 1409 N N . ILE A 1 176 ? 10.858 10.113 -8.961 1.00 96.06 176 ILE A N 1
ATOM 1410 C CA . ILE A 1 176 ? 12.147 9.441 -9.087 1.00 96.06 176 ILE A CA 1
ATOM 1411 C C . ILE A 1 176 ? 13.127 9.993 -8.059 1.00 96.06 176 ILE A C 1
ATOM 1413 O O . ILE A 1 176 ? 13.127 11.184 -7.745 1.00 96.06 176 ILE A O 1
ATOM 1417 N N . ARG A 1 177 ? 13.979 9.129 -7.512 1.00 94.94 177 ARG A N 1
ATOM 1418 C CA . ARG A 1 177 ? 15.013 9.541 -6.573 1.00 94.94 177 ARG A CA 1
ATOM 1419 C C . ARG A 1 177 ? 16.262 10.005 -7.317 1.00 94.94 177 ARG A C 1
ATOM 1421 O O . ARG A 1 177 ? 16.911 9.210 -7.992 1.00 94.94 177 ARG A O 1
ATOM 1428 N N . LYS A 1 178 ? 16.623 11.279 -7.159 1.00 93.56 178 LYS A N 1
ATOM 1429 C CA . LYS A 1 178 ? 17.856 11.889 -7.682 1.00 93.56 178 LYS A CA 1
ATOM 1430 C C . LYS A 1 178 ? 18.611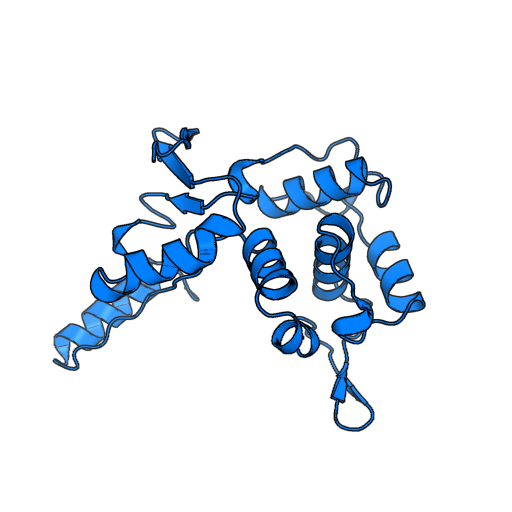 12.553 -6.536 1.00 93.56 178 LYS A C 1
ATOM 1432 O O . LYS A 1 178 ? 18.015 13.281 -5.747 1.00 93.56 178 LYS A O 1
ATOM 1437 N N . GLU A 1 179 ? 19.906 12.259 -6.406 1.00 91.25 179 GLU A N 1
ATOM 1438 C CA . GLU A 1 179 ? 20.782 12.850 -5.374 1.00 91.25 179 GLU A CA 1
ATOM 1439 C C . GLU A 1 179 ? 20.191 12.770 -3.949 1.00 91.25 179 GLU A C 1
ATOM 1441 O O . GLU A 1 179 ? 20.252 13.701 -3.147 1.00 91.25 179 GLU A O 1
ATOM 1446 N N . GLY A 1 180 ? 19.550 11.638 -3.639 1.00 89.38 180 GLY A N 1
ATOM 1447 C CA . GLY A 1 180 ? 18.930 11.380 -2.339 1.00 89.38 180 GLY A CA 1
ATOM 1448 C C . GLY A 1 180 ? 17.551 12.015 -2.119 1.00 89.38 180 GLY A C 1
ATOM 1449 O O . GLY A 1 180 ? 16.926 11.702 -1.104 1.00 89.38 180 GLY A O 1
ATOM 1450 N N . LYS A 1 181 ? 17.043 12.824 -3.056 1.00 93.25 181 LYS A N 1
ATOM 1451 C CA . LYS A 1 181 ? 15.737 13.501 -2.984 1.00 93.25 181 LYS A CA 1
ATOM 1452 C C . LYS A 1 181 ? 14.735 12.904 -3.969 1.00 93.25 181 LYS A C 1
ATOM 1454 O O . LYS A 1 181 ? 15.118 12.442 -5.038 1.00 93.25 181 LYS A O 1
ATOM 1459 N N . TRP A 1 182 ? 13.457 12.934 -3.606 1.00 95.62 182 TRP A N 1
ATOM 1460 C CA . TRP A 1 182 ? 12.363 12.635 -4.529 1.00 95.62 182 TRP A CA 1
ATOM 1461 C C . TRP A 1 182 ? 12.078 13.865 -5.385 1.00 95.62 182 TRP A C 1
ATOM 1463 O O . TRP A 1 182 ? 11.921 14.960 -4.846 1.00 95.62 182 TRP A O 1
ATOM 1473 N N . VAL A 1 183 ? 12.035 13.677 -6.699 1.00 95.81 183 VAL A N 1
ATOM 1474 C CA . VAL A 1 183 ? 11.621 14.694 -7.668 1.00 95.81 183 VAL A CA 1
ATOM 1475 C C . VAL A 1 183 ? 10.484 14.137 -8.508 1.00 95.81 183 VAL A C 1
ATOM 1477 O O . VAL A 1 183 ? 10.445 12.928 -8.751 1.00 95.81 183 VAL A O 1
ATOM 1480 N N . ASP A 1 184 ? 9.572 15.002 -8.932 1.00 95.38 184 ASP A N 1
ATOM 1481 C CA . ASP A 1 184 ? 8.466 14.607 -9.798 1.00 95.38 184 ASP A CA 1
ATOM 1482 C C . ASP A 1 184 ? 9.003 14.054 -11.127 1.00 95.38 184 ASP A C 1
ATOM 1484 O O . ASP A 1 184 ? 10.018 14.515 -11.662 1.00 95.38 184 ASP A O 1
ATOM 1488 N N . LEU A 1 185 ? 8.362 12.990 -11.604 1.00 90.19 185 LEU A N 1
ATOM 1489 C CA . LEU A 1 185 ? 8.439 12.587 -13.000 1.00 90.19 185 LEU A CA 1
ATOM 1490 C C . LEU A 1 185 ? 7.346 13.377 -13.710 1.00 90.19 185 LEU A C 1
ATOM 1492 O O . LEU A 1 185 ? 6.172 13.151 -13.429 1.00 90.19 185 LEU A O 1
ATOM 1496 N N . ASP A 1 186 ? 7.745 14.323 -14.557 1.00 74.31 186 ASP A N 1
ATOM 1497 C CA . ASP A 1 186 ? 6.805 14.992 -15.455 1.00 74.31 186 ASP A CA 1
ATOM 1498 C C . ASP A 1 186 ? 6.112 13.933 -16.340 1.00 74.31 186 ASP A C 1
ATOM 1500 O O . ASP A 1 186 ? 6.751 12.941 -16.717 1.00 74.31 186 ASP A O 1
ATOM 1504 N N . ASP A 1 187 ? 4.818 14.136 -16.617 1.00 52.59 187 ASP A N 1
ATOM 1505 C CA . ASP A 1 187 ? 3.982 13.258 -17.458 1.00 52.59 187 ASP A CA 1
ATOM 1506 C C . ASP A 1 187 ? 4.464 13.183 -18.921 1.00 52.59 187 ASP A C 1
ATOM 1508 O O . ASP A 1 187 ? 4.828 14.237 -19.499 1.00 52.59 187 ASP A O 1
#

Radius of gyration: 18.35 Å; chains: 1; bounding box: 40×37×44 Å

pLDDT: mean 91.83, std 8.61, range [45.59, 98.06]

Foldseek 3Di:
DPPAPVVQVVVQVVCVVVVNPDGGFDLCLQAFPLLVLLLCVPVPVVVVLLDDPAPPWDDDPNHTAHPLADPSNLLSLLSCVLSVHDCVSVVDDPVSSLNSLVPPDPVVPPDDDQLRLQSLVSCVVVVSDPDPPRDHDLSNQEREDEPRGHHLVRDPPVCSVVSCVSRVVRGPAHWYDDPNDTDGDDD

Secondary structure (DSSP, 8-state):
--S-HHHHHHHHHHHHHTT-------TTTTS-HHHHHHHHHHH-HHHHTT----TT-EEETTEEE--SSSHHHHHHHHHHHHTT--GGGGT--HHHHHHHHHT--GGG-SS--HHHHHHHHHHHHTTSS--TTPPP-GGGGSEEEBTTTB-GGGS-HHHHHHHHHHHGGGSS-EEEEETTEEEE---

Sequence (187 aa):
YDQSRFFDEAFTRYFSTKGWGVEQFSILRPISEFMIQKILTQRYPDLQANQLSCHAAHEEEGRMRPCGRCEKCRRIVGMLSVMGGDPHRCGYTDEQIAYALKGLDPQRIKQLGADAAQLFYLLNQAGLVEAPRAKAHPEVMRLRFDQERSPVDVVPEDIRKALYDIVLPYTEGAVIRKEGKWVDLDD